Protein AF-A0A5A8D3E1-F1 (afdb_monomer_lite)

Structure (mmCIF, N/CA/C/O backbone):
data_AF-A0A5A8D3E1-F1
#
_entry.id   AF-A0A5A8D3E1-F1
#
loop_
_atom_site.group_PDB
_atom_site.id
_atom_site.type_symbol
_atom_site.label_atom_id
_atom_site.label_alt_id
_atom_site.label_comp_id
_atom_site.label_asym_id
_atom_site.label_entity_id
_atom_site.label_seq_id
_atom_site.pdbx_PDB_ins_code
_atom_site.Cartn_x
_atom_site.Cartn_y
_atom_site.Cartn_z
_atom_site.occupancy
_atom_site.B_iso_or_equiv
_atom_site.auth_seq_id
_atom_site.auth_comp_id
_atom_site.auth_asym_id
_atom_site.auth_atom_id
_atom_site.pdbx_PDB_model_num
ATOM 1 N N . MET A 1 1 ? -1.026 8.133 -38.669 1.00 34.09 1 MET A N 1
ATOM 2 C CA . MET A 1 1 ? -1.789 7.086 -37.952 1.00 34.09 1 MET A CA 1
ATOM 3 C C . MET A 1 1 ? -0.931 5.835 -37.778 1.00 34.09 1 MET A C 1
ATOM 5 O O . MET A 1 1 ? -0.990 4.951 -38.619 1.00 34.09 1 MET A O 1
ATOM 9 N N . ALA A 1 2 ? -0.118 5.754 -36.724 1.00 27.58 2 ALA A N 1
ATOM 10 C CA . ALA A 1 2 ? 0.645 4.539 -36.415 1.00 27.58 2 ALA A CA 1
ATOM 11 C C . ALA A 1 2 ? 1.009 4.503 -34.920 1.00 27.58 2 ALA A C 1
ATOM 13 O O . ALA A 1 2 ? 2.145 4.746 -34.541 1.00 27.58 2 ALA A O 1
ATOM 14 N N . ALA A 1 3 ? 0.016 4.252 -34.065 1.00 27.36 3 ALA A N 1
ATOM 15 C CA . ALA A 1 3 ? 0.209 3.978 -32.632 1.00 27.36 3 ALA A CA 1
ATOM 16 C C . ALA A 1 3 ? -0.496 2.675 -32.197 1.00 27.36 3 ALA A C 1
ATOM 18 O O . ALA A 1 3 ? -0.672 2.415 -31.013 1.00 27.36 3 ALA A O 1
ATOM 19 N N . ALA A 1 4 ? -0.925 1.850 -33.159 1.00 30.47 4 ALA A N 1
ATOM 20 C CA . ALA A 1 4 ? -1.826 0.722 -32.917 1.00 30.47 4 ALA A CA 1
ATOM 21 C C . ALA A 1 4 ? -1.142 -0.661 -32.916 1.00 30.47 4 ALA A C 1
ATOM 23 O O . ALA A 1 4 ? -1.837 -1.669 -32.880 1.00 30.47 4 ALA A O 1
ATOM 24 N N . ALA A 1 5 ? 0.194 -0.745 -32.936 1.00 28.59 5 ALA A N 1
ATOM 25 C CA . ALA A 1 5 ? 0.903 -2.019 -33.136 1.00 28.59 5 ALA A CA 1
ATOM 26 C C . ALA A 1 5 ? 1.909 -2.404 -32.027 1.00 28.59 5 ALA A C 1
ATOM 28 O O . ALA A 1 5 ? 2.827 -3.172 -32.287 1.00 28.59 5 ALA A O 1
ATOM 29 N N . LEU A 1 6 ? 1.752 -1.909 -30.789 1.00 30.31 6 LEU A N 1
ATOM 30 C CA . LEU A 1 6 ? 2.638 -2.270 -29.659 1.00 30.31 6 LEU A CA 1
ATOM 31 C C . LEU A 1 6 ? 2.038 -3.267 -28.650 1.00 30.31 6 LEU A C 1
ATOM 33 O O . LEU A 1 6 ? 2.698 -3.642 -27.680 1.00 30.31 6 LEU A O 1
ATOM 37 N N . PHE A 1 7 ? 0.813 -3.743 -28.874 1.00 36.16 7 PHE A N 1
ATOM 38 C CA . PHE A 1 7 ? 0.126 -4.648 -27.950 1.00 36.16 7 PHE A CA 1
ATOM 39 C C . PHE A 1 7 ? 0.127 -6.084 -28.484 1.00 36.16 7 PHE A C 1
ATOM 41 O O . PHE A 1 7 ? -0.878 -6.574 -28.992 1.00 36.16 7 PHE A O 1
ATOM 48 N N . GLY A 1 8 ? 1.270 -6.766 -28.361 1.00 29.44 8 GLY A N 1
ATOM 49 C CA . GLY A 1 8 ? 1.283 -8.234 -28.366 1.00 29.44 8 GLY A CA 1
ATOM 50 C C . GLY A 1 8 ? 0.459 -8.790 -27.189 1.00 29.44 8 GLY A C 1
ATOM 51 O O . GLY A 1 8 ? 0.154 -8.039 -26.256 1.00 29.44 8 GLY A O 1
ATOM 52 N N . PRO A 1 9 ? 0.082 -10.082 -27.196 1.00 31.78 9 PRO A N 1
ATOM 53 C CA . PRO A 1 9 ? -0.678 -10.673 -26.100 1.00 31.78 9 PRO A CA 1
ATOM 54 C C . PRO A 1 9 ? 0.211 -10.695 -24.848 1.00 31.78 9 PRO A C 1
ATOM 56 O O . PRO A 1 9 ? 1.149 -11.481 -24.748 1.00 31.78 9 PRO A O 1
ATOM 59 N N . ARG A 1 10 ? -0.026 -9.756 -23.926 1.00 48.88 10 ARG A N 1
ATOM 60 C CA . ARG A 1 10 ? 0.682 -9.637 -22.643 1.00 48.88 10 ARG A CA 1
ATOM 61 C C . ARG A 1 10 ? -0.101 -10.392 -21.564 1.00 48.88 10 ARG A C 1
ATOM 63 O O . ARG A 1 10 ? -1.325 -10.414 -21.630 1.00 48.88 10 ARG A O 1
ATOM 70 N N . ALA A 1 11 ? 0.635 -11.006 -20.633 1.00 53.25 11 ALA A N 1
ATOM 71 C CA . ALA A 1 11 ? 0.182 -11.882 -19.546 1.00 53.25 11 ALA A CA 1
ATOM 72 C C . ALA A 1 11 ? -1.160 -11.492 -18.894 1.00 53.25 11 ALA A C 1
ATOM 74 O O . ALA A 1 11 ? -1.468 -10.306 -18.788 1.00 53.25 11 ALA A O 1
ATOM 75 N N . ASP A 1 12 ? -1.903 -12.491 -18.402 1.00 70.19 12 ASP A N 1
ATOM 76 C CA . ASP A 1 12 ? -3.151 -12.318 -17.647 1.00 70.19 12 ASP A CA 1
ATOM 77 C C . ASP A 1 12 ? -2.916 -11.428 -16.413 1.00 70.19 12 ASP A C 1
ATOM 79 O O . ASP A 1 12 ? -2.459 -11.877 -15.357 1.00 70.19 12 ASP A O 1
ATOM 83 N N . LEU A 1 13 ? -3.173 -10.127 -16.565 1.00 81.38 13 LEU A N 1
ATOM 84 C CA . LEU A 1 13 ? -3.120 -9.167 -15.469 1.00 81.38 13 LEU A CA 1
ATOM 85 C C . LEU A 1 13 ? -4.234 -9.484 -14.461 1.00 81.38 13 LEU A C 1
ATOM 87 O O . LEU A 1 13 ? -5.334 -9.861 -14.869 1.00 81.38 13 LEU A O 1
ATOM 91 N N . PRO A 1 14 ? -3.988 -9.299 -13.153 1.00 88.25 14 PRO A N 1
ATOM 92 C CA . PRO A 1 14 ? -5.042 -9.406 -12.157 1.00 88.25 14 PRO A CA 1
ATOM 93 C C . PRO A 1 14 ? -6.072 -8.294 -12.379 1.00 88.25 14 PRO A C 1
ATOM 95 O O . PRO A 1 14 ? -5.745 -7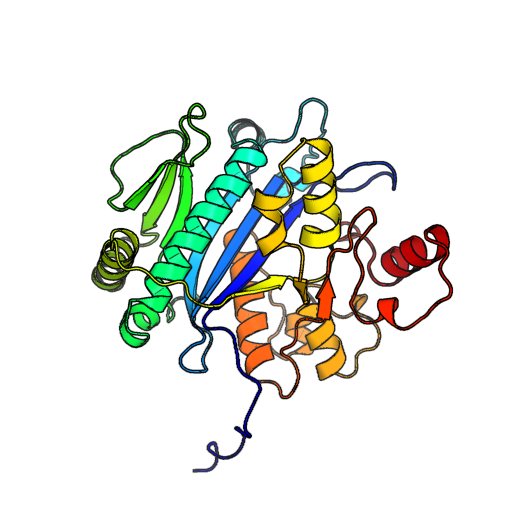.227 -12.898 1.00 88.25 14 PRO A O 1
ATOM 98 N N . ASP A 1 15 ? -7.304 -8.512 -11.922 1.00 89.88 15 ASP A N 1
ATOM 99 C CA . ASP A 1 15 ? -8.364 -7.499 -11.980 1.00 89.88 15 ASP A CA 1
ATOM 100 C C . ASP A 1 15 ? -7.955 -6.213 -11.246 1.00 89.88 15 ASP A C 1
ATOM 102 O O . ASP A 1 15 ? -8.308 -5.113 -11.674 1.00 89.88 15 ASP A O 1
ATOM 106 N N . CYS A 1 16 ? -7.200 -6.354 -10.150 1.00 91.38 16 CYS A N 1
ATOM 107 C CA . CYS A 1 16 ? -6.671 -5.248 -9.365 1.00 91.38 16 CYS A CA 1
ATOM 108 C C . CYS A 1 16 ? -5.165 -5.354 -9.095 1.00 91.38 16 CYS A C 1
ATOM 110 O O . CYS A 1 16 ? -4.620 -6.431 -8.855 1.00 91.38 16 CYS A O 1
ATOM 112 N N . ILE A 1 17 ? -4.510 -4.203 -8.949 1.00 93.19 17 ILE A N 1
ATOM 113 C CA . ILE A 1 17 ? -3.180 -4.104 -8.331 1.00 93.19 17 ILE A CA 1
ATOM 114 C C . ILE A 1 17 ? -3.270 -3.191 -7.114 1.00 93.19 17 ILE A C 1
ATOM 116 O O . ILE A 1 17 ? -3.823 -2.098 -7.187 1.00 93.19 17 ILE A O 1
ATOM 120 N N . VAL A 1 18 ? -2.735 -3.633 -5.978 1.00 93.81 18 VAL A N 1
ATOM 121 C CA . VAL A 1 18 ? -2.713 -2.852 -4.738 1.00 93.81 18 VAL A CA 1
ATOM 122 C C . VAL A 1 18 ? -1.288 -2.381 -4.480 1.00 93.81 18 VAL A C 1
ATOM 124 O O . VAL A 1 18 ? -0.433 -3.147 -4.043 1.00 93.81 18 VAL A O 1
ATOM 127 N N . CYS A 1 19 ? -1.022 -1.108 -4.742 1.00 93.56 19 CYS A N 1
ATOM 128 C CA . CYS A 1 19 ? 0.266 -0.483 -4.477 1.00 93.56 19 CYS A CA 1
ATOM 129 C C . CYS A 1 19 ? 0.390 -0.188 -2.983 1.00 93.56 19 CYS A C 1
ATOM 131 O O . CYS A 1 19 ? -0.301 0.705 -2.501 1.00 93.56 19 CYS A O 1
ATOM 133 N N . LEU A 1 20 ? 1.257 -0.893 -2.256 1.00 93.62 20 LEU A N 1
ATOM 134 C CA . LEU A 1 20 ? 1.488 -0.682 -0.829 1.00 93.62 20 LEU A CA 1
ATOM 135 C C . LEU A 1 20 ? 2.796 0.078 -0.593 1.00 93.62 20 LEU A C 1
ATOM 137 O O . LEU A 1 20 ? 3.859 -0.270 -1.104 1.00 93.62 20 LEU A O 1
ATOM 141 N N . HIS A 1 21 ? 2.722 1.100 0.250 1.00 91.06 21 HIS A N 1
ATOM 142 C CA . HIS A 1 21 ? 3.870 1.858 0.713 1.00 91.06 21 HIS A CA 1
ATOM 143 C C . HIS A 1 21 ? 3.792 2.055 2.228 1.00 91.06 21 HIS A C 1
ATOM 145 O O . HIS A 1 21 ? 2.716 2.252 2.785 1.00 91.06 21 HIS A O 1
ATOM 151 N N . GLY A 1 22 ? 4.939 2.085 2.902 1.00 89.50 22 GLY A N 1
ATOM 152 C CA . GLY A 1 22 ? 4.999 2.397 4.325 1.00 89.50 22 GLY A CA 1
ATOM 153 C C . GLY A 1 22 ? 6.239 3.177 4.719 1.00 89.50 22 GLY A C 1
ATOM 154 O O . GLY A 1 22 ? 7.170 3.357 3.925 1.00 89.50 22 GLY A O 1
ATOM 155 N N . MET A 1 23 ? 6.206 3.670 5.951 1.00 86.75 23 MET A N 1
ATOM 156 C CA . MET A 1 23 ? 7.346 4.277 6.623 1.00 86.75 23 MET A CA 1
ATOM 157 C C . MET A 1 23 ? 7.539 3.636 7.983 1.00 86.75 23 MET A C 1
ATOM 159 O O . MET A 1 23 ? 6.569 3.378 8.699 1.00 86.75 23 MET A O 1
ATOM 163 N N . SER A 1 24 ? 8.802 3.450 8.331 1.00 86.31 24 SER A N 1
ATOM 164 C CA . SER A 1 24 ? 9.222 2.830 9.576 1.00 86.31 24 SER A CA 1
ATOM 165 C C . SER A 1 24 ? 10.316 3.671 10.230 1.00 86.31 24 SER A C 1
ATOM 167 O O . SER A 1 24 ? 10.895 4.534 9.572 1.00 86.31 24 SER A O 1
ATOM 169 N N . THR A 1 25 ? 10.608 3.441 11.506 1.00 81.75 25 THR A N 1
ATOM 170 C CA . THR A 1 25 ? 11.817 3.981 12.144 1.00 81.75 25 THR A CA 1
ATOM 171 C C . THR A 1 25 ? 13.079 3.443 11.461 1.00 81.75 25 THR A C 1
ATOM 173 O O . THR A 1 25 ? 13.051 2.361 10.862 1.00 81.75 25 THR A O 1
ATOM 176 N N . SER A 1 26 ? 14.187 4.184 11.565 1.00 67.88 26 SER A N 1
ATOM 177 C CA . SER A 1 26 ? 15.503 3.678 11.170 1.00 67.88 26 SER A CA 1
ATOM 178 C C . SER A 1 26 ? 15.895 2.465 12.015 1.00 67.88 26 SER A C 1
ATOM 180 O O . SER A 1 26 ? 15.345 2.222 13.093 1.00 67.88 26 SER A O 1
ATOM 182 N N . ARG A 1 27 ? 16.826 1.674 11.479 1.00 61.31 27 ARG A N 1
ATOM 183 C CA . ARG A 1 27 ? 17.551 0.664 12.245 1.00 61.31 27 ARG A CA 1
ATOM 184 C C . ARG A 1 27 ? 18.886 1.280 12.613 1.00 61.31 27 ARG A C 1
ATOM 186 O O . ARG A 1 27 ? 19.682 1.528 11.710 1.00 61.31 27 ARG A O 1
ATOM 193 N N . ASP A 1 28 ? 19.113 1.503 13.896 1.00 49.34 28 ASP A N 1
ATOM 194 C CA . ASP A 1 28 ? 20.430 1.923 14.368 1.00 49.34 28 ASP A CA 1
ATOM 195 C C . ASP A 1 28 ? 21.327 0.679 14.562 1.00 49.34 28 ASP A C 1
ATOM 197 O O . ASP A 1 28 ? 22.540 0.750 14.381 1.00 49.34 28 ASP A O 1
ATOM 201 N N . SER A 1 29 ? 20.717 -0.497 14.792 1.00 43.62 29 SER A N 1
ATOM 202 C CA . SER A 1 29 ? 21.360 -1.819 14.805 1.00 43.62 29 SER A CA 1
ATOM 203 C C . SER A 1 29 ? 20.578 -2.876 13.991 1.00 43.62 29 SER A C 1
ATOM 205 O O . SER A 1 29 ? 19.346 -2.817 13.918 1.00 43.62 29 SER A O 1
ATOM 207 N N . PRO A 1 30 ? 21.235 -3.913 13.421 1.00 43.44 30 PRO A N 1
ATOM 208 C CA . PRO A 1 30 ? 20.567 -5.068 12.801 1.00 43.44 30 PRO A CA 1
ATOM 209 C C . PRO A 1 30 ? 19.583 -5.809 13.723 1.00 43.44 30 PRO A C 1
ATOM 211 O O . PRO A 1 30 ? 18.637 -6.435 13.231 1.00 43.44 30 PRO A O 1
ATOM 214 N N . SER A 1 31 ? 19.797 -5.731 15.044 1.00 49.72 31 SER A N 1
ATOM 215 C CA . SER A 1 31 ? 18.930 -6.316 16.077 1.00 49.72 31 SER A CA 1
ATOM 216 C C . SER A 1 31 ? 17.639 -5.530 16.307 1.00 49.72 31 SER A C 1
ATOM 218 O O . SER A 1 31 ? 16.673 -6.078 16.843 1.00 49.72 31 SER A O 1
ATOM 220 N N . ASP A 1 32 ? 17.596 -4.259 15.904 1.00 63.53 32 ASP A N 1
ATOM 221 C CA . ASP A 1 32 ? 16.441 -3.412 16.154 1.00 63.53 32 ASP A CA 1
ATOM 222 C C . ASP A 1 32 ? 15.321 -3.762 15.182 1.00 63.53 32 ASP A C 1
ATOM 224 O O . ASP A 1 32 ? 15.456 -3.723 13.955 1.00 63.53 32 ASP A O 1
ATOM 228 N N . THR A 1 33 ? 14.171 -4.122 15.749 1.00 68.56 33 THR A N 1
ATOM 229 C CA . THR A 1 33 ? 12.957 -4.292 14.957 1.00 68.56 33 THR A CA 1
ATOM 230 C C . THR A 1 33 ? 12.417 -2.903 14.632 1.00 68.56 33 THR A C 1
ATOM 232 O O . THR A 1 33 ? 11.964 -2.223 15.560 1.00 68.56 33 THR A O 1
ATOM 235 N N . PRO A 1 34 ? 12.425 -2.478 13.355 1.00 76.56 34 PRO A N 1
ATOM 236 C CA . PRO A 1 34 ? 11.882 -1.182 12.984 1.00 76.56 34 PRO A CA 1
ATOM 237 C C . PRO A 1 34 ? 10.395 -1.144 13.338 1.00 76.56 34 PRO A C 1
ATOM 239 O O . PRO A 1 34 ? 9.705 -2.160 13.237 1.00 76.56 34 PRO A O 1
ATOM 242 N N . ALA A 1 35 ? 9.908 0.018 13.762 1.00 85.94 35 ALA A N 1
ATOM 243 C CA . ALA A 1 35 ? 8.495 0.246 14.032 1.00 85.94 35 ALA A CA 1
ATOM 244 C C . ALA A 1 35 ? 7.853 0.908 12.815 1.00 85.94 35 ALA A C 1
ATOM 246 O O . ALA A 1 35 ? 8.346 1.931 12.356 1.00 85.94 35 ALA A O 1
ATOM 247 N N . VAL A 1 36 ? 6.760 0.352 12.293 1.00 89.75 36 VAL A N 1
ATOM 248 C CA . VAL A 1 36 ? 6.030 0.906 11.153 1.00 89.75 36 VAL A CA 1
ATOM 249 C C . VAL A 1 36 ? 5.169 2.002 11.742 1.00 89.75 36 VAL A C 1
ATOM 251 O O . VAL A 1 36 ? 4.351 1.752 12.622 1.00 89.75 36 VAL A O 1
ATOM 254 N N . LEU A 1 37 ? 5.381 3.216 11.260 1.00 91.56 37 LEU A N 1
ATOM 255 C CA . LEU A 1 37 ? 4.707 4.420 11.735 1.00 91.56 37 LEU A CA 1
ATOM 256 C C . LEU A 1 37 ? 3.605 4.864 10.774 1.00 91.56 37 LEU A C 1
ATOM 258 O O . LEU A 1 37 ? 2.767 5.690 11.124 1.00 91.56 37 LEU A O 1
ATOM 262 N N . GLN A 1 38 ? 3.610 4.332 9.551 1.00 92.06 38 GLN A N 1
ATOM 263 C CA . GLN A 1 38 ? 2.679 4.722 8.509 1.00 92.06 38 GLN A CA 1
ATOM 264 C C . GLN A 1 38 ? 2.504 3.614 7.481 1.00 92.06 38 GLN A C 1
ATOM 266 O O . GLN A 1 38 ? 3.490 3.035 7.016 1.00 92.06 38 GLN A O 1
ATOM 271 N N . LEU A 1 39 ? 1.267 3.417 7.033 1.00 92.25 39 LEU A N 1
ATOM 272 C CA . LEU A 1 39 ? 0.958 2.652 5.834 1.00 92.25 39 LEU A CA 1
ATOM 273 C C . LEU A 1 39 ? 0.028 3.443 4.916 1.00 92.25 39 LEU A C 1
ATOM 275 O O . LEU A 1 39 ? -0.832 4.203 5.362 1.00 92.25 39 LEU A O 1
ATOM 279 N N . SER A 1 40 ? 0.222 3.254 3.618 1.00 91.19 40 SER A N 1
ATOM 280 C CA . SER A 1 40 ? -0.609 3.827 2.570 1.00 91.19 40 SER A CA 1
ATOM 281 C C . SER A 1 40 ? -0.759 2.827 1.435 1.00 91.19 40 SER A C 1
ATOM 283 O O . SER A 1 40 ? 0.204 2.151 1.073 1.00 91.19 40 SER A O 1
ATOM 285 N N . ALA A 1 41 ? -1.943 2.764 0.840 1.00 92.25 41 ALA A N 1
ATOM 286 C CA . ALA A 1 41 ? -2.215 1.923 -0.309 1.00 92.25 41 ALA A CA 1
ATOM 287 C C . ALA A 1 41 ? -3.010 2.661 -1.386 1.00 92.25 41 ALA A C 1
ATOM 289 O O . ALA A 1 41 ? -3.839 3.513 -1.075 1.00 92.25 41 ALA A O 1
ATOM 290 N N . ALA A 1 42 ? -2.774 2.303 -2.644 1.00 90.62 42 ALA A N 1
ATOM 291 C CA . ALA A 1 42 ? -3.627 2.666 -3.769 1.00 90.62 42 ALA A CA 1
ATOM 292 C C . ALA A 1 42 ? -4.130 1.383 -4.430 1.00 90.62 42 ALA A C 1
ATOM 294 O O . ALA A 1 42 ? -3.341 0.478 -4.694 1.00 90.62 42 ALA A O 1
ATOM 295 N N . VAL A 1 43 ? -5.432 1.297 -4.683 1.00 90.62 43 VAL A N 1
ATOM 296 C CA . VAL A 1 43 ? -6.031 0.185 -5.426 1.00 90.62 43 VAL A CA 1
ATOM 297 C C . VAL A 1 43 ? -6.243 0.635 -6.860 1.00 90.62 43 VAL A C 1
ATOM 299 O O . VAL A 1 43 ? -6.897 1.649 -7.089 1.00 90.62 43 VAL A O 1
ATOM 302 N N . LEU A 1 44 ? -5.690 -0.113 -7.807 1.00 89.44 44 LEU A N 1
ATOM 303 C CA . LEU A 1 44 ? -5.813 0.119 -9.240 1.00 89.44 44 LEU A CA 1
ATOM 304 C C . LEU A 1 44 ? -6.764 -0.925 -9.834 1.00 89.44 44 LEU A C 1
ATOM 306 O O . LEU A 1 44 ? -6.568 -2.109 -9.576 1.00 89.44 44 LEU A O 1
ATOM 310 N N . ASP A 1 45 ? -7.758 -0.507 -10.617 1.00 88.25 45 ASP A N 1
ATOM 311 C CA . ASP A 1 45 ? -8.538 -1.384 -11.505 1.00 88.25 45 ASP A CA 1
ATOM 312 C C . ASP A 1 45 ? -7.752 -1.578 -12.806 1.00 88.25 45 ASP A C 1
ATOM 314 O O . ASP A 1 45 ? -7.329 -0.600 -13.424 1.00 88.25 45 ASP A O 1
ATOM 318 N N . CYS A 1 46 ? -7.523 -2.828 -13.198 1.00 88.06 46 CYS A N 1
ATOM 319 C CA . CYS A 1 46 ? -6.702 -3.204 -14.347 1.00 88.06 46 CYS A CA 1
ATOM 320 C C . CYS A 1 46 ? -7.493 -3.943 -15.442 1.00 88.06 46 CYS A C 1
ATOM 322 O O . CYS A 1 46 ? -6.910 -4.305 -16.466 1.00 88.06 46 CYS A O 1
ATOM 324 N N . ARG A 1 47 ? -8.810 -4.139 -15.274 1.00 86.19 47 ARG A N 1
ATOM 325 C CA . ARG A 1 47 ? -9.637 -4.996 -16.153 1.00 86.19 47 ARG A CA 1
ATOM 326 C C . ARG A 1 47 ? -9.695 -4.533 -17.605 1.00 86.19 47 ARG A C 1
ATOM 328 O O . ARG A 1 47 ? -9.762 -5.349 -18.518 1.00 86.19 47 ARG A O 1
ATOM 335 N N . ASP A 1 48 ? -9.590 -3.229 -17.828 1.00 78.50 48 ASP A N 1
ATOM 336 C CA . ASP A 1 48 ? -9.573 -2.649 -19.170 1.00 78.50 48 ASP A CA 1
ATOM 337 C C . ASP A 1 48 ? -8.146 -2.410 -19.702 1.00 78.50 48 ASP A C 1
ATOM 339 O O . ASP A 1 48 ? -7.930 -1.548 -20.556 1.00 78.50 48 ASP A O 1
ATOM 343 N N . ARG A 1 49 ? -7.145 -3.128 -19.173 1.00 73.25 49 ARG A N 1
ATOM 344 C CA . ARG A 1 49 ? -5.729 -3.057 -19.595 1.00 73.25 49 ARG A CA 1
ATOM 345 C C . ARG A 1 49 ? -5.057 -1.692 -19.396 1.00 73.25 49 ARG A C 1
ATOM 347 O O . ARG A 1 49 ? -3.929 -1.484 -19.833 1.00 73.25 49 ARG A O 1
ATOM 354 N N . VAL A 1 50 ? -5.732 -0.780 -18.705 1.00 76.19 50 VAL A N 1
ATOM 355 C CA . VAL A 1 50 ? -5.203 0.492 -18.212 1.00 76.19 50 VAL A CA 1
ATOM 356 C C . VAL A 1 50 ? -5.402 0.475 -16.707 1.00 76.19 50 VAL A C 1
ATOM 358 O O . VAL A 1 50 ? -6.534 0.334 -16.254 1.00 76.19 50 VAL A O 1
ATOM 361 N N . ALA A 1 51 ? -4.317 0.589 -15.943 1.00 84.12 51 ALA A N 1
ATOM 362 C CA . ALA A 1 51 ? -4.397 0.618 -14.489 1.00 84.12 51 ALA A CA 1
ATOM 363 C C . ALA A 1 51 ? -4.893 1.985 -14.002 1.00 84.12 51 ALA A C 1
ATOM 365 O O . ALA A 1 51 ? -4.261 3.011 -14.249 1.00 84.12 51 ALA A O 1
ATOM 366 N N . VAL A 1 52 ? -6.026 1.989 -13.311 1.00 82.94 52 VAL A N 1
ATOM 367 C CA . VAL A 1 52 ? -6.822 3.177 -12.970 1.00 82.94 52 VAL A CA 1
ATOM 368 C C . VAL A 1 52 ? -6.998 3.209 -11.446 1.00 82.94 52 VAL A C 1
ATOM 370 O O . VAL A 1 52 ? -7.637 2.306 -10.911 1.00 82.94 52 VAL A O 1
ATOM 373 N N . PRO A 1 53 ? -6.422 4.179 -10.706 1.00 82.81 53 PRO A N 1
ATOM 374 C CA . PRO A 1 53 ? -6.654 4.306 -9.265 1.00 82.81 53 PRO A CA 1
ATOM 375 C C . PRO A 1 53 ? -8.134 4.482 -8.889 1.00 82.81 53 PRO A C 1
ATOM 377 O O . PRO A 1 53 ? -8.754 5.479 -9.227 1.00 82.81 53 PRO A O 1
ATOM 380 N N . VAL A 1 54 ? -8.698 3.550 -8.124 1.00 81.12 54 VAL A N 1
ATOM 381 C CA . VAL A 1 54 ? -10.113 3.601 -7.702 1.00 81.12 54 VAL A CA 1
ATOM 382 C C . VAL A 1 54 ? -10.301 3.981 -6.237 1.00 81.12 54 VAL A C 1
ATOM 384 O O . VAL A 1 54 ? -11.374 4.424 -5.837 1.00 81.12 54 VAL A O 1
ATOM 387 N N . ALA A 1 55 ? -9.278 3.784 -5.408 1.00 83.56 55 ALA A N 1
ATOM 388 C CA . ALA A 1 55 ? -9.324 4.128 -3.995 1.00 83.56 55 ALA A CA 1
ATOM 389 C C . ALA A 1 55 ? -7.920 4.279 -3.421 1.00 83.56 55 ALA A C 1
ATOM 391 O O . ALA A 1 55 ? -7.005 3.532 -3.779 1.00 83.56 55 ALA A O 1
ATOM 392 N N . PHE A 1 56 ? -7.791 5.181 -2.454 1.00 86.19 56 PHE A N 1
ATOM 393 C CA . PHE A 1 56 ? -6.611 5.300 -1.613 1.00 86.19 56 PHE A CA 1
ATOM 394 C C . PHE A 1 56 ? -6.960 4.926 -0.180 1.00 86.19 56 PHE A C 1
ATOM 396 O O . PHE A 1 56 ? -8.078 5.132 0.281 1.00 86.19 56 PHE A O 1
ATOM 403 N N . TRP A 1 57 ? -6.000 4.369 0.537 1.00 89.12 57 TRP A N 1
ATOM 404 C CA . TRP A 1 57 ? -6.099 4.108 1.963 1.00 89.12 57 TRP A CA 1
ATOM 405 C C . TRP A 1 57 ? -4.846 4.629 2.635 1.00 89.12 57 TRP A C 1
ATOM 407 O O . TRP A 1 57 ? -3.743 4.463 2.112 1.00 89.12 57 TRP A O 1
ATOM 417 N N . HIS A 1 58 ? -5.008 5.258 3.788 1.00 88.06 58 HIS A N 1
ATOM 418 C CA . HIS A 1 58 ? -3.894 5.790 4.543 1.00 88.06 58 HIS A CA 1
ATOM 419 C C . HIS A 1 58 ? -4.154 5.684 6.042 1.00 88.06 58 HIS A C 1
ATOM 421 O O . HIS A 1 58 ? -5.263 5.914 6.526 1.00 88.06 58 HIS A O 1
ATOM 427 N N . THR A 1 59 ? -3.106 5.354 6.793 1.00 90.00 59 THR A N 1
ATOM 428 C CA . THR A 1 59 ? -3.137 5.457 8.244 1.00 90.00 59 THR A CA 1
ATOM 429 C C . THR A 1 59 ? -1.752 5.698 8.840 1.00 90.00 59 THR A C 1
ATOM 431 O O . THR A 1 59 ? -0.736 5.195 8.343 1.00 90.00 59 THR A O 1
ATOM 434 N N . LEU A 1 60 ? -1.725 6.455 9.936 1.00 91.62 60 LEU A N 1
ATOM 435 C CA . LEU A 1 60 ? -0.614 6.476 10.882 1.00 91.62 60 LEU A CA 1
ATOM 436 C C . LEU A 1 60 ? -0.727 5.282 11.825 1.00 91.62 60 LEU A C 1
ATOM 438 O O . LEU A 1 60 ? -1.815 4.762 12.068 1.00 91.62 60 LEU A O 1
ATOM 442 N N . ILE A 1 61 ? 0.398 4.867 12.388 1.00 92.62 61 ILE A N 1
ATOM 443 C CA . ILE A 1 61 ? 0.465 3.736 13.305 1.00 92.62 61 ILE A CA 1
ATOM 444 C C . ILE A 1 61 ? 1.199 4.174 14.556 1.00 92.62 61 ILE A C 1
ATOM 446 O O . ILE A 1 61 ? 2.331 4.655 14.505 1.00 92.62 61 ILE A O 1
ATOM 450 N N . ARG A 1 62 ? 0.539 3.993 15.697 1.00 92.00 62 ARG A N 1
ATOM 451 C CA . ARG A 1 62 ? 1.121 4.332 16.985 1.00 92.00 62 ARG A CA 1
ATOM 452 C C . ARG A 1 62 ? 2.285 3.387 17.285 1.00 92.00 62 ARG A C 1
ATOM 454 O O . ARG A 1 62 ? 2.066 2.171 17.319 1.00 92.00 62 ARG A O 1
ATOM 461 N N . PRO A 1 63 ? 3.488 3.919 17.564 1.00 88.94 63 PRO A N 1
ATOM 462 C CA . PRO A 1 63 ? 4.627 3.096 17.941 1.00 88.94 63 PRO A CA 1
ATOM 463 C C . PRO A 1 63 ? 4.353 2.347 19.253 1.00 88.94 63 PRO A C 1
ATOM 465 O O . PRO A 1 63 ? 3.611 2.812 20.123 1.00 88.94 63 PRO A O 1
ATOM 468 N N . ALA A 1 64 ? 4.956 1.168 19.407 1.00 84.38 64 ALA A N 1
ATOM 469 C CA . ALA A 1 64 ? 4.885 0.415 20.656 1.00 84.38 64 ALA A CA 1
ATOM 470 C C . ALA A 1 64 ? 5.556 1.187 21.810 1.00 84.38 64 ALA A C 1
ATOM 472 O O . ALA A 1 64 ? 6.400 2.057 21.588 1.00 84.38 64 ALA A O 1
ATOM 473 N N . ARG A 1 65 ? 5.209 0.855 23.062 1.00 80.75 65 ARG A N 1
ATOM 474 C CA . ARG A 1 65 ? 5.876 1.450 24.233 1.00 80.75 65 ARG A CA 1
ATOM 475 C C . ARG A 1 65 ? 7.390 1.218 24.151 1.00 80.75 65 ARG A C 1
ATOM 477 O O . ARG A 1 65 ? 7.820 0.112 23.839 1.00 80.75 65 ARG A O 1
ATOM 484 N N . GLY A 1 66 ? 8.168 2.258 24.449 1.00 78.44 66 GLY A N 1
ATOM 485 C CA . GLY A 1 66 ? 9.634 2.211 24.436 1.00 78.44 66 GLY A CA 1
ATOM 486 C C . GLY A 1 66 ? 10.282 2.376 23.058 1.00 78.44 66 GLY A C 1
ATOM 487 O O . GLY A 1 66 ? 11.501 2.375 22.978 1.00 78.44 66 GLY A O 1
ATOM 488 N N . VAL A 1 67 ? 9.505 2.536 21.981 1.00 83.62 67 VAL A N 1
ATOM 489 C CA . VAL A 1 67 ? 10.052 2.910 20.669 1.00 83.62 67 VAL A CA 1
ATOM 490 C C . VAL A 1 67 ? 10.275 4.418 20.634 1.00 83.62 67 VAL A C 1
ATOM 492 O O . VAL A 1 67 ? 9.329 5.196 20.787 1.00 83.62 67 VAL A O 1
ATOM 495 N N . GLU A 1 68 ? 11.518 4.830 20.400 1.00 83.25 68 GLU A N 1
ATOM 496 C CA . GLU A 1 68 ? 11.857 6.230 20.184 1.00 83.25 68 GLU A CA 1
ATOM 497 C C . GLU A 1 68 ? 11.602 6.633 18.725 1.00 83.25 68 GLU A C 1
ATOM 499 O O . GLU A 1 68 ? 11.962 5.926 17.785 1.00 83.25 68 GLU A O 1
ATOM 504 N N . VAL A 1 69 ? 10.948 7.780 18.532 1.00 86.69 69 VAL A N 1
ATOM 505 C CA . VAL A 1 69 ? 10.721 8.375 17.211 1.00 86.69 69 VAL A CA 1
ATOM 506 C C . VAL A 1 69 ? 11.441 9.713 17.170 1.00 86.69 69 VAL A C 1
ATOM 508 O O . VAL A 1 69 ? 11.114 10.624 17.939 1.00 86.69 69 VAL A O 1
ATOM 511 N N . THR A 1 70 ? 12.422 9.829 16.279 1.00 87.62 70 THR A N 1
ATOM 512 C CA . THR A 1 70 ? 13.255 11.029 16.155 1.00 87.62 70 THR A CA 1
ATOM 513 C C . THR A 1 70 ? 12.454 12.216 15.595 1.00 87.62 70 THR A C 1
ATOM 515 O O . THR A 1 70 ? 11.476 12.017 14.866 1.00 87.62 70 THR A O 1
ATOM 518 N N . PRO A 1 71 ? 12.848 13.472 15.889 1.00 87.12 71 PRO A N 1
ATOM 519 C CA . PRO A 1 71 ? 12.225 14.656 15.289 1.00 87.12 71 PRO A CA 1
ATOM 520 C C . PRO A 1 71 ? 12.248 14.633 13.757 1.00 87.12 71 PRO A C 1
ATOM 522 O O . PRO A 1 71 ? 11.249 14.960 13.123 1.00 87.12 71 PRO A O 1
ATOM 525 N N . HIS A 1 72 ? 13.348 14.156 13.170 1.00 84.06 72 HIS A N 1
ATOM 526 C CA . HIS A 1 72 ? 13.480 13.997 11.724 1.00 84.06 72 HIS A CA 1
ATOM 527 C C . HIS A 1 72 ? 12.437 13.024 11.147 1.00 84.06 72 HIS A C 1
ATOM 529 O O . HIS A 1 72 ? 11.822 13.299 10.120 1.00 84.06 72 HIS A O 1
ATOM 535 N N . MET A 1 73 ? 12.156 11.911 11.834 1.00 85.19 73 MET A N 1
ATOM 536 C CA . MET A 1 73 ? 11.113 10.978 11.400 1.00 85.19 73 MET A CA 1
ATOM 537 C C . MET A 1 73 ? 9.715 11.614 11.428 1.00 85.19 73 MET A C 1
ATOM 539 O O . MET A 1 73 ? 8.916 11.382 10.522 1.00 85.19 73 MET A O 1
ATOM 543 N N . LEU A 1 74 ? 9.420 12.440 12.437 1.00 86.38 74 LEU A N 1
ATOM 544 C CA . LEU A 1 74 ? 8.159 13.192 12.513 1.00 86.38 74 LEU A CA 1
ATOM 545 C C . LEU A 1 74 ? 8.032 14.204 11.367 1.00 86.38 74 LEU A C 1
ATOM 547 O O . LEU A 1 74 ? 6.965 14.314 10.764 1.00 86.38 74 LEU A O 1
ATOM 551 N N . GLU A 1 75 ? 9.127 14.881 11.015 1.00 84.62 75 GLU A N 1
ATOM 552 C CA . GLU A 1 75 ? 9.189 15.783 9.861 1.00 84.62 75 GLU A CA 1
ATOM 553 C C . GLU A 1 75 ? 8.942 15.034 8.542 1.00 84.62 75 GLU A C 1
ATOM 555 O O . GLU A 1 75 ? 8.126 15.463 7.725 1.00 84.62 75 GLU A O 1
ATOM 560 N N . LEU A 1 76 ? 9.575 13.870 8.351 1.00 81.06 76 LEU A N 1
ATOM 561 C CA . LEU A 1 76 ? 9.388 13.036 7.159 1.00 81.06 76 LEU A CA 1
ATOM 562 C C . LEU A 1 76 ? 7.952 12.516 7.007 1.00 81.06 76 LEU A C 1
ATOM 564 O O . LEU A 1 76 ? 7.476 12.357 5.873 1.00 81.06 76 LEU A O 1
ATOM 568 N N . LEU A 1 77 ? 7.301 12.203 8.131 1.00 81.56 77 LEU A N 1
ATOM 569 C CA . LEU A 1 77 ? 5.891 11.815 8.195 1.00 81.56 77 LEU A CA 1
ATOM 570 C C . LEU A 1 77 ? 4.964 13.015 7.960 1.00 81.56 77 LEU A C 1
ATOM 572 O O . LEU A 1 77 ? 3.869 12.836 7.429 1.00 81.56 77 LEU A O 1
ATOM 576 N N . GLY A 1 78 ? 5.407 14.223 8.317 1.00 84.31 78 GLY A N 1
ATOM 577 C CA . GLY A 1 78 ? 4.608 15.444 8.260 1.00 84.31 78 GLY A CA 1
ATOM 578 C C . GLY A 1 78 ? 3.548 15.511 9.359 1.00 84.31 78 GLY A C 1
ATOM 579 O O . GLY A 1 78 ? 2.457 16.012 9.107 1.00 84.31 78 GLY A O 1
ATOM 580 N N . VAL A 1 79 ? 3.838 14.970 10.548 1.00 86.94 79 VAL A N 1
ATOM 581 C CA . VAL A 1 79 ? 2.878 14.868 11.662 1.00 86.94 79 VAL A CA 1
ATOM 582 C C . VAL A 1 79 ? 3.510 15.283 12.982 1.00 86.94 79 VAL A C 1
ATOM 584 O O . VAL A 1 79 ? 4.712 15.120 13.200 1.00 86.94 79 VAL A O 1
ATOM 587 N N . SER A 1 80 ? 2.695 15.769 13.913 1.00 90.25 80 SER A N 1
ATOM 588 C CA . SER A 1 80 ? 3.139 15.997 15.284 1.00 90.25 80 SER A CA 1
ATOM 589 C C . SER A 1 80 ? 3.275 14.683 16.063 1.00 90.25 80 SER A C 1
ATOM 591 O O . SER A 1 80 ? 2.616 13.674 15.792 1.00 90.25 80 SER A O 1
ATOM 593 N N . ARG A 1 81 ? 4.086 14.707 17.129 1.00 90.38 81 ARG A N 1
ATOM 594 C CA . ARG A 1 81 ? 4.183 13.579 18.071 1.00 90.38 81 ARG A CA 1
ATOM 595 C C . ARG A 1 81 ? 2.825 13.236 18.691 1.00 90.38 81 ARG A C 1
ATOM 597 O O . ARG A 1 81 ? 2.536 12.064 18.908 1.00 90.38 81 ARG A O 1
ATOM 604 N N . ARG A 1 82 ? 1.990 14.244 18.966 1.00 91.19 82 ARG A N 1
ATOM 605 C CA . ARG A 1 82 ? 0.647 14.052 19.528 1.00 91.19 82 ARG A CA 1
ATOM 606 C C . ARG A 1 82 ? -0.246 13.267 18.568 1.00 91.19 82 ARG A C 1
ATOM 608 O O . ARG A 1 82 ? -0.888 12.317 19.005 1.00 91.19 82 ARG A O 1
ATOM 615 N N . GLU A 1 83 ? -0.248 13.628 17.286 1.00 88.94 83 GLU A N 1
ATOM 616 C CA . GLU A 1 83 ? -0.999 12.908 16.250 1.00 88.94 83 GLU A CA 1
ATOM 617 C C . GLU A 1 83 ? -0.540 11.449 16.150 1.00 88.94 83 GLU A C 1
ATOM 619 O O . GLU A 1 83 ? -1.364 10.539 16.251 1.00 88.94 83 GLU A O 1
ATOM 624 N N . LEU A 1 84 ? 0.774 11.206 16.082 1.00 90.31 84 LEU A N 1
ATOM 625 C CA . LEU A 1 84 ? 1.327 9.849 16.020 1.00 90.31 84 LEU A CA 1
ATOM 626 C C . LEU A 1 84 ? 0.981 9.004 17.261 1.00 90.31 84 LEU A C 1
ATOM 628 O O . LEU A 1 84 ? 0.700 7.814 17.146 1.00 90.31 84 LEU A O 1
ATOM 632 N N . LEU A 1 85 ? 0.966 9.598 18.457 1.00 90.00 85 LEU A N 1
ATOM 633 C CA . LEU A 1 85 ? 0.588 8.893 19.689 1.00 90.00 85 LEU A CA 1
ATOM 634 C C . LEU A 1 85 ? -0.923 8.640 19.810 1.00 90.00 85 LEU A C 1
ATOM 636 O O . LEU A 1 85 ? -1.326 7.729 20.537 1.00 90.00 85 LEU A O 1
ATOM 640 N N . SER A 1 86 ? -1.751 9.409 19.100 1.00 88.56 86 SER A N 1
ATOM 641 C CA . SER A 1 86 ? -3.202 9.194 19.007 1.00 88.56 86 SER A CA 1
ATOM 642 C C . SER A 1 86 ? -3.610 8.180 17.930 1.00 88.56 86 SER A C 1
ATOM 644 O O . SER A 1 86 ? -4.760 7.749 17.895 1.00 88.56 86 SER A O 1
ATOM 646 N N . ALA A 1 87 ? -2.667 7.775 17.076 1.00 90.81 87 ALA A N 1
ATOM 647 C CA . ALA A 1 87 ? -2.888 6.831 15.990 1.00 90.81 87 ALA A CA 1
ATOM 648 C C . ALA A 1 87 ? -3.316 5.425 16.485 1.00 90.81 87 ALA A C 1
ATOM 650 O O . ALA A 1 87 ? -3.083 5.049 17.644 1.00 90.81 87 ALA A O 1
ATOM 651 N N . PRO A 1 88 ? -3.929 4.605 15.614 1.00 89.88 88 PRO A N 1
ATOM 652 C CA . PRO A 1 88 ? -4.274 3.225 15.940 1.00 89.88 88 PRO A CA 1
ATOM 653 C C . PRO A 1 88 ? -3.023 2.348 16.131 1.00 89.88 88 PRO A C 1
ATOM 655 O O . PRO A 1 88 ? -1.968 2.615 15.553 1.00 89.88 88 PRO A O 1
ATOM 658 N N . PRO A 1 89 ? -3.114 1.253 16.909 1.00 89.81 89 PRO A N 1
ATOM 659 C CA . PRO A 1 89 ? -2.068 0.232 16.928 1.00 89.81 89 PRO A CA 1
ATOM 660 C C . PRO A 1 89 ? -2.009 -0.536 15.593 1.00 89.81 89 PRO A C 1
ATOM 662 O O . PRO A 1 89 ? -3.015 -0.655 14.890 1.00 89.81 89 PRO A O 1
ATOM 665 N N . LEU A 1 90 ? -0.856 -1.145 15.283 1.00 88.62 90 LEU A N 1
ATOM 666 C CA . LEU A 1 90 ? -0.614 -1.870 14.022 1.00 88.62 90 LEU A CA 1
ATOM 667 C C . LEU A 1 90 ? -1.698 -2.909 13.687 1.00 88.62 90 LEU A C 1
ATOM 669 O O . LEU A 1 90 ? -2.134 -2.995 12.544 1.00 88.62 90 LEU A O 1
ATOM 673 N N . ARG A 1 91 ? -2.178 -3.674 14.677 1.00 86.88 91 ARG A N 1
ATOM 674 C CA . ARG A 1 91 ? -3.241 -4.676 14.478 1.00 86.88 91 ARG A CA 1
ATOM 675 C C . ARG A 1 91 ? -4.523 -4.060 13.904 1.00 86.88 91 ARG A C 1
ATOM 677 O O . ARG A 1 91 ? -5.101 -4.616 12.974 1.00 86.88 91 ARG A O 1
ATOM 684 N N . VAL A 1 92 ? -4.929 -2.899 14.417 1.00 87.38 92 VAL A N 1
ATOM 685 C CA . VAL A 1 92 ? -6.116 -2.169 13.945 1.00 87.38 92 VAL A CA 1
ATOM 686 C C . VAL A 1 92 ? -5.873 -1.608 12.543 1.00 87.38 92 VAL A C 1
ATOM 688 O O . VAL A 1 92 ? -6.747 -1.714 11.682 1.00 87.38 92 VAL A O 1
ATOM 691 N N . ALA A 1 93 ? -4.674 -1.081 12.278 1.00 89.31 93 ALA A N 1
ATOM 692 C CA . ALA A 1 93 ? -4.282 -0.623 10.946 1.00 89.31 93 ALA A CA 1
ATOM 693 C C . ALA A 1 93 ? -4.357 -1.751 9.899 1.00 89.31 93 ALA A C 1
ATOM 695 O O . ALA A 1 93 ? -4.957 -1.566 8.841 1.00 89.31 93 ALA A O 1
ATOM 696 N N . LEU A 1 94 ? -3.834 -2.942 10.203 1.00 88.56 94 LEU A N 1
ATOM 697 C CA . LEU A 1 94 ? -3.889 -4.094 9.296 1.00 88.56 94 LEU A CA 1
ATOM 698 C C . LEU A 1 94 ? -5.312 -4.638 9.112 1.00 88.56 94 LEU A C 1
ATOM 700 O O . LEU A 1 94 ? -5.694 -4.982 7.995 1.00 88.56 94 LEU A O 1
ATOM 704 N N . ALA A 1 95 ? -6.126 -4.667 10.170 1.00 85.50 95 ALA A N 1
ATOM 705 C CA . ALA A 1 95 ? -7.532 -5.057 10.067 1.00 85.50 95 ALA A CA 1
ATOM 706 C C . ALA A 1 95 ? -8.346 -4.072 9.202 1.00 85.50 95 ALA A C 1
ATOM 708 O O . ALA A 1 95 ? -9.203 -4.485 8.414 1.00 85.50 95 ALA A O 1
ATOM 709 N N . SER A 1 96 ? -8.048 -2.773 9.302 1.00 87.62 96 SER A N 1
ATOM 710 C CA . SER A 1 96 ? -8.605 -1.730 8.432 1.00 87.62 96 SER A CA 1
ATOM 711 C C . SER A 1 96 ? -8.186 -1.929 6.982 1.00 87.62 96 SER A C 1
ATOM 713 O O . SER A 1 96 ? -9.046 -2.002 6.106 1.00 87.62 96 SER A O 1
ATOM 715 N N . PHE A 1 97 ? -6.887 -2.118 6.733 1.00 89.62 97 PHE A N 1
ATOM 716 C CA . PHE A 1 97 ? -6.360 -2.400 5.401 1.00 89.62 97 PHE A CA 1
ATOM 717 C C . PHE A 1 97 ? -7.040 -3.622 4.771 1.00 89.62 97 PHE A C 1
ATOM 719 O O . PHE A 1 97 ? -7.588 -3.527 3.674 1.00 89.62 97 PHE A O 1
ATOM 726 N N . HIS A 1 98 ? -7.107 -4.742 5.498 1.00 87.12 98 HIS A N 1
ATOM 727 C CA . HIS A 1 98 ? -7.800 -5.957 5.066 1.00 87.12 98 HIS A CA 1
ATOM 728 C C . HIS A 1 98 ? -9.262 -5.679 4.689 1.00 87.12 98 HIS A C 1
ATOM 730 O O . HIS A 1 98 ? -9.735 -6.093 3.627 1.00 87.12 98 HIS A O 1
ATOM 736 N N . THR A 1 99 ? -9.974 -4.938 5.543 1.00 84.94 99 THR A N 1
ATOM 737 C CA . THR A 1 99 ? -11.379 -4.571 5.326 1.00 84.94 99 THR A CA 1
ATOM 738 C C . THR A 1 99 ? -11.543 -3.726 4.066 1.00 84.94 99 THR A C 1
ATOM 740 O O . THR A 1 99 ? -12.385 -4.049 3.227 1.00 84.94 99 THR A O 1
ATOM 743 N N . VAL A 1 100 ? -10.719 -2.692 3.892 1.00 86.88 100 VAL A N 1
ATOM 744 C CA . VAL A 1 100 ? -10.768 -1.801 2.727 1.00 86.88 100 VAL A CA 1
ATOM 745 C C . VAL A 1 100 ? -10.460 -2.556 1.446 1.00 86.88 100 VAL A C 1
ATOM 747 O O . VAL A 1 100 ? -11.268 -2.513 0.523 1.00 86.88 100 VAL A O 1
ATOM 750 N N . ILE A 1 101 ? -9.357 -3.306 1.391 1.00 88.25 101 ILE A N 1
ATOM 751 C CA . ILE A 1 101 ? -8.988 -4.057 0.187 1.00 88.25 101 ILE A CA 1
ATOM 752 C C . ILE A 1 101 ? -10.082 -5.058 -0.181 1.00 88.25 101 ILE A C 1
ATOM 754 O O . ILE A 1 101 ? -10.479 -5.128 -1.343 1.00 88.25 101 ILE A O 1
ATOM 758 N N . ASN A 1 102 ? -10.646 -5.782 0.787 1.00 85.44 102 ASN A N 1
ATOM 759 C CA . ASN A 1 102 ? -11.752 -6.701 0.517 1.00 85.44 102 ASN A CA 1
ATOM 760 C C . ASN A 1 102 ? -13.000 -5.986 -0.011 1.00 85.44 102 ASN A C 1
ATOM 762 O O . ASN A 1 102 ? -13.677 -6.512 -0.890 1.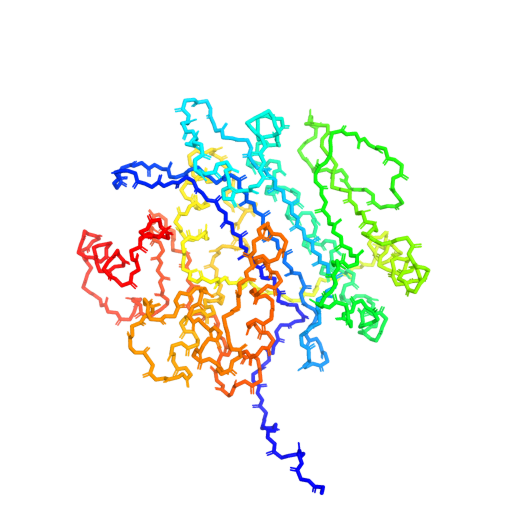00 85.44 102 ASN A O 1
ATOM 766 N N . ARG A 1 103 ? -13.336 -4.808 0.518 1.00 86.12 103 ARG A N 1
ATOM 767 C CA . ARG A 1 103 ? -14.510 -4.042 0.079 1.00 86.12 103 ARG A CA 1
ATOM 768 C C . ARG A 1 103 ? -14.305 -3.452 -1.313 1.00 86.12 103 ARG A C 1
ATOM 770 O O . ARG A 1 103 ? -15.172 -3.619 -2.165 1.00 86.12 103 ARG A O 1
ATOM 777 N N . VAL A 1 104 ? -13.155 -2.833 -1.560 1.00 87.19 104 VAL A N 1
ATOM 778 C CA . VAL A 1 104 ? -12.830 -2.208 -2.848 1.00 87.19 104 VAL A CA 1
ATOM 779 C C . VAL A 1 104 ? -12.693 -3.262 -3.945 1.00 87.19 104 VAL A C 1
ATOM 781 O O . VAL A 1 104 ? -13.287 -3.105 -5.002 1.00 87.19 104 VAL A O 1
ATOM 784 N N . THR A 1 105 ? -12.009 -4.385 -3.704 1.00 87.25 105 THR A N 1
ATOM 785 C CA . THR A 1 105 ? -11.898 -5.468 -4.709 1.00 87.25 105 THR A CA 1
ATOM 786 C C . THR A 1 105 ? -13.250 -6.111 -5.042 1.00 87.25 105 THR A C 1
ATOM 788 O O . THR A 1 105 ? -13.476 -6.528 -6.177 1.00 87.25 105 THR A O 1
ATOM 791 N N . ARG A 1 106 ? -14.196 -6.164 -4.094 1.00 86.56 106 ARG A N 1
ATOM 792 C CA . ARG A 1 106 ? -15.590 -6.558 -4.379 1.00 86.56 106 ARG A CA 1
ATOM 793 C C . ARG A 1 106 ? -16.324 -5.508 -5.211 1.00 86.56 106 ARG A C 1
ATOM 795 O O . ARG A 1 106 ? -17.041 -5.867 -6.144 1.00 86.56 106 ARG A O 1
ATOM 802 N N . ALA A 1 107 ? -16.146 -4.228 -4.886 1.00 85.31 107 ALA A N 1
ATOM 803 C CA . ALA A 1 107 ? -16.720 -3.127 -5.655 1.00 85.31 107 ALA A CA 1
ATOM 804 C C . ALA A 1 107 ? -16.214 -3.156 -7.105 1.00 85.31 107 ALA A C 1
ATOM 806 O O . ALA A 1 107 ? -17.026 -3.148 -8.023 1.00 85.31 107 ALA A O 1
ATOM 807 N N . VAL A 1 108 ? -14.904 -3.323 -7.318 1.00 85.62 108 VAL A N 1
ATOM 808 C CA . VAL A 1 108 ? -14.315 -3.498 -8.654 1.00 85.62 108 VAL A CA 1
ATOM 809 C C . VAL A 1 108 ? -14.971 -4.675 -9.375 1.00 85.62 108 VAL A C 1
ATOM 811 O O . VAL A 1 108 ? -15.566 -4.473 -10.425 1.00 85.62 108 VAL A O 1
ATOM 814 N N . ALA A 1 109 ? -14.993 -5.875 -8.788 1.00 85.38 109 ALA A N 1
ATOM 815 C CA . ALA A 1 109 ? -15.564 -7.064 -9.437 1.00 85.38 109 ALA A CA 1
ATOM 816 C C . ALA A 1 109 ? -17.043 -6.936 -9.847 1.00 85.38 109 ALA A C 1
ATOM 818 O O . ALA A 1 109 ? -17.500 -7.647 -10.738 1.00 85.38 109 ALA A O 1
ATOM 819 N N . THR A 1 110 ? -17.810 -6.067 -9.186 1.00 82.56 110 THR A N 1
ATOM 820 C CA . THR A 1 110 ? -19.271 -5.989 -9.348 1.00 82.56 110 THR A CA 1
ATOM 821 C C . THR A 1 110 ? -19.756 -4.725 -10.055 1.00 82.56 110 THR A C 1
ATOM 823 O O . THR A 1 110 ? -20.947 -4.637 -10.378 1.00 82.56 110 THR A O 1
ATOM 826 N N . THR A 1 111 ? -18.843 -3.796 -10.345 1.00 80.31 111 THR A N 1
ATOM 827 C CA . THR A 1 111 ? -19.104 -2.517 -11.012 1.00 80.31 111 THR A CA 1
ATOM 828 C C . THR A 1 111 ? -18.431 -2.482 -12.383 1.00 80.31 111 THR A C 1
ATOM 830 O O . THR A 1 111 ? -17.349 -3.043 -12.583 1.00 80.31 111 THR A O 1
ATOM 833 N N . ARG A 1 112 ? -19.076 -1.821 -13.354 1.00 78.62 112 ARG A N 1
ATOM 834 C CA . ARG A 1 112 ? -18.514 -1.633 -14.699 1.00 78.62 112 ARG A CA 1
ATOM 835 C C . ARG A 1 112 ? -17.253 -0.752 -14.623 1.00 78.62 112 ARG A C 1
ATOM 837 O O . ARG A 1 112 ? -17.317 0.287 -13.970 1.00 78.62 112 ARG A O 1
ATOM 844 N N . PRO A 1 113 ? -16.152 -1.102 -15.312 1.00 71.44 113 PRO A N 1
ATOM 845 C CA . PRO A 1 113 ? -14.909 -0.321 -15.292 1.00 71.44 113 PRO A CA 1
ATOM 846 C C . PRO A 1 113 ? -15.083 1.174 -15.611 1.00 71.44 113 PRO A C 1
ATOM 848 O O . PRO A 1 113 ? -14.556 2.026 -14.901 1.00 71.44 113 PRO A O 1
ATOM 851 N N . ALA A 1 114 ? -15.896 1.511 -16.621 1.00 65.62 114 ALA A N 1
ATOM 852 C CA . ALA A 1 114 ? -16.169 2.898 -17.014 1.00 65.62 114 ALA A CA 1
ATOM 853 C C . ALA A 1 114 ? -16.737 3.765 -15.873 1.00 65.62 114 ALA A C 1
ATOM 855 O O . ALA A 1 114 ? -16.438 4.951 -15.808 1.00 65.62 114 ALA A O 1
ATOM 856 N N . SER A 1 115 ? -17.491 3.172 -14.941 1.00 63.09 115 SER A N 1
ATOM 857 C CA . SER A 1 115 ? -18.049 3.875 -13.779 1.00 63.09 115 SER A CA 1
ATOM 858 C C . SER A 1 115 ? -17.001 4.204 -12.710 1.00 63.09 115 SER A C 1
ATOM 860 O O . SER A 1 115 ? -17.236 5.077 -11.888 1.00 63.09 115 SER A O 1
ATOM 862 N N . LEU A 1 116 ? -15.856 3.513 -12.707 1.00 59.62 116 LEU A N 1
ATOM 863 C CA . LEU A 1 116 ? -14.746 3.763 -11.781 1.00 59.62 116 LEU A CA 1
ATOM 864 C C . LEU A 1 116 ? -13.640 4.622 -12.414 1.00 59.62 116 LEU A C 1
ATOM 866 O O . LEU A 1 116 ? -12.866 5.240 -11.698 1.00 59.62 116 LEU A O 1
ATOM 870 N N . ARG A 1 117 ? -13.571 4.702 -13.749 1.00 58.28 117 ARG A N 1
ATOM 871 C CA . ARG A 1 117 ? -12.591 5.528 -14.482 1.00 58.28 117 ARG A CA 1
ATOM 872 C C . ARG A 1 117 ? -12.797 7.033 -14.328 1.00 58.28 117 ARG A C 1
ATOM 874 O O . ARG A 1 117 ? -11.822 7.770 -14.356 1.00 58.28 117 ARG A O 1
ATOM 881 N N . ALA A 1 118 ? -14.023 7.487 -14.078 1.00 48.88 118 ALA A N 1
ATOM 882 C CA . ALA A 1 118 ? -14.283 8.890 -13.743 1.00 48.88 118 ALA A CA 1
ATOM 883 C C . ALA A 1 118 ? -13.557 9.352 -12.451 1.00 48.88 118 ALA A C 1
ATOM 885 O O . ALA A 1 118 ? -13.539 10.536 -12.140 1.00 48.88 118 ALA A O 1
ATOM 886 N N . LEU A 1 119 ? -12.925 8.435 -11.701 1.00 49.59 119 LEU A N 1
ATOM 887 C CA . LEU A 1 119 ? -12.127 8.717 -10.503 1.00 49.59 119 LEU A CA 1
ATOM 888 C C . LEU A 1 119 ? -10.685 9.165 -10.787 1.00 49.59 119 LEU A C 1
ATOM 890 O O . LEU A 1 119 ? -10.014 9.624 -9.867 1.00 49.59 119 LEU A O 1
ATOM 894 N N . THR A 1 120 ? -10.155 8.977 -12.000 1.00 48.81 120 THR A N 1
ATOM 895 C CA . THR A 1 120 ? -8.689 8.944 -12.198 1.00 48.81 120 THR A CA 1
ATOM 896 C C . THR A 1 120 ? -8.039 10.107 -12.904 1.00 48.81 120 THR A C 1
ATOM 898 O O . THR A 1 120 ? -6.812 10.215 -12.832 1.00 48.81 120 THR A O 1
ATOM 901 N N . ASP A 1 121 ? -8.806 10.991 -13.532 1.00 48.88 121 ASP A N 1
ATOM 902 C CA . ASP A 1 121 ? -8.225 12.110 -14.285 1.00 48.88 121 ASP A CA 1
ATOM 903 C C . ASP A 1 121 ? -7.520 13.133 -13.359 1.00 48.88 121 ASP A C 1
ATOM 905 O O . ASP A 1 121 ? -6.756 13.980 -13.811 1.00 48.88 121 ASP A O 1
ATOM 909 N N . ALA A 1 122 ? -7.670 12.978 -12.037 1.00 43.03 122 ALA A N 1
ATOM 910 C CA . ALA A 1 122 ? -7.168 13.859 -10.986 1.00 43.03 122 ALA A CA 1
ATOM 911 C C . ALA A 1 122 ? -5.814 13.461 -10.356 1.00 43.03 122 ALA A C 1
ATOM 913 O O . ALA A 1 122 ? -5.532 13.866 -9.228 1.00 43.03 122 ALA A O 1
ATOM 914 N N . LEU A 1 123 ? -4.952 12.667 -11.007 1.00 49.31 123 LEU A N 1
ATOM 915 C CA . LEU A 1 123 ? -3.649 12.305 -10.407 1.00 49.31 123 LEU A CA 1
ATOM 916 C C . LEU A 1 123 ? -2.693 13.500 -10.198 1.00 49.31 123 LEU A C 1
ATOM 918 O O . LEU A 1 123 ? -1.735 13.371 -9.435 1.00 49.31 123 LEU A O 1
ATOM 922 N N . GLU A 1 124 ? -2.967 14.655 -10.812 1.00 48.38 124 GLU A N 1
ATOM 923 C CA . GLU A 1 124 ? -2.259 15.918 -10.539 1.00 48.38 124 GLU A CA 1
ATOM 924 C C . GLU A 1 124 ? -2.865 16.715 -9.357 1.00 48.38 124 GLU A C 1
ATOM 926 O O . GLU A 1 124 ? -2.233 17.645 -8.854 1.00 48.38 124 GLU A O 1
ATOM 931 N N . GLY A 1 125 ? -4.048 16.321 -8.859 1.00 50.94 125 GLY A N 1
ATOM 932 C CA . GLY A 1 125 ? -4.786 16.949 -7.755 1.00 50.94 125 GLY A CA 1
ATOM 933 C C . GLY A 1 125 ? -4.871 16.108 -6.469 1.00 50.94 125 GLY A C 1
ATOM 934 O O . GLY A 1 125 ? -4.190 15.092 -6.294 1.00 50.94 125 GLY A O 1
ATOM 935 N N . ALA A 1 126 ? -5.706 16.546 -5.517 1.00 52.56 126 ALA A N 1
ATOM 936 C CA . ALA A 1 126 ? -6.026 15.743 -4.334 1.00 52.56 126 ALA A CA 1
ATOM 937 C C . ALA A 1 126 ? -6.749 14.453 -4.778 1.00 52.56 126 ALA A C 1
ATOM 939 O O . ALA A 1 126 ? -7.667 14.536 -5.593 1.00 52.56 126 ALA A O 1
ATOM 940 N N . PRO A 1 127 ? -6.359 13.262 -4.280 1.00 60.38 127 PRO A N 1
ATOM 941 C CA . PRO A 1 127 ? -7.001 12.020 -4.697 1.00 60.38 127 PRO A CA 1
ATOM 942 C C . PRO A 1 127 ? -8.478 12.081 -4.332 1.00 60.38 127 PRO A C 1
ATOM 944 O O . PRO A 1 127 ? -8.766 12.446 -3.206 1.00 60.38 127 PRO A O 1
ATOM 947 N N . PRO A 1 128 ? -9.424 11.708 -5.198 1.00 56.59 128 PRO A N 1
ATOM 948 C CA . PRO A 1 128 ? -10.832 12.000 -4.933 1.00 56.59 128 PRO A CA 1
ATOM 949 C C . PRO A 1 128 ? -11.377 11.257 -3.706 1.00 56.59 128 PRO A C 1
ATOM 951 O O . PRO A 1 128 ? -12.240 11.781 -2.995 1.00 56.59 128 PRO A O 1
ATOM 954 N N . HIS A 1 129 ? -10.865 10.051 -3.417 1.00 71.94 129 HIS A N 1
ATOM 955 C CA . HIS A 1 129 ? -11.382 9.170 -2.365 1.00 71.94 129 HIS A CA 1
ATOM 956 C C . HIS A 1 129 ? -10.266 8.535 -1.543 1.00 71.94 129 HIS A C 1
ATOM 958 O O . HIS A 1 129 ? -9.484 7.726 -2.053 1.00 71.94 129 HIS A O 1
ATOM 964 N N . THR A 1 130 ? -10.238 8.857 -0.250 1.00 77.94 130 THR A N 1
ATOM 965 C CA . THR A 1 130 ? -9.289 8.262 0.693 1.00 77.94 130 THR A CA 1
ATOM 966 C C . THR A 1 130 ? -10.021 7.653 1.876 1.00 77.94 130 THR A C 1
ATOM 968 O O . THR A 1 130 ? -10.907 8.263 2.471 1.00 77.94 130 THR A O 1
ATOM 971 N N . PHE A 1 131 ? -9.644 6.422 2.198 1.00 83.81 131 PHE A N 1
ATOM 972 C CA . PHE A 1 131 ? -10.024 5.737 3.416 1.00 83.81 131 PHE A CA 1
ATOM 973 C C . PHE A 1 131 ? -9.051 6.082 4.538 1.00 83.81 131 PHE A C 1
ATOM 975 O O . PHE A 1 131 ? -7.851 5.825 4.417 1.00 83.81 131 PHE A O 1
ATOM 982 N N . GLU A 1 132 ? -9.586 6.580 5.645 1.00 83.44 132 GLU A N 1
ATOM 983 C CA . GLU A 1 132 ? -8.834 6.940 6.845 1.00 83.44 132 GLU A CA 1
ATOM 984 C C . GLU A 1 132 ? -9.369 6.181 8.060 1.00 83.44 132 GLU A C 1
ATOM 986 O O . GLU A 1 132 ? -10.500 5.693 8.063 1.00 83.44 132 GLU A O 1
ATOM 991 N N . LEU A 1 133 ? -8.550 6.050 9.102 1.00 82.88 133 LEU A N 1
ATOM 992 C CA . LEU A 1 133 ? -8.978 5.469 10.371 1.00 82.88 133 LEU A CA 1
ATOM 993 C C . LEU A 1 133 ? -9.394 6.559 11.353 1.00 82.88 133 LEU A C 1
ATOM 995 O O . LEU A 1 133 ? -8.615 7.459 11.646 1.00 82.88 133 LEU A O 1
ATOM 999 N N . SER A 1 134 ? -10.597 6.428 11.908 1.00 76.19 134 SER A N 1
ATOM 1000 C CA . SER A 1 134 ? -11.167 7.361 12.880 1.00 76.19 134 SER A CA 1
ATOM 1001 C C . SER A 1 134 ? -11.761 6.615 14.074 1.00 76.19 134 SER A C 1
ATOM 1003 O O . SER A 1 134 ? -12.366 5.558 13.907 1.00 76.19 134 SER A O 1
ATOM 1005 N N . GLN A 1 135 ? -11.620 7.175 15.278 1.00 74.31 135 GLN A N 1
ATOM 1006 C CA . GLN A 1 135 ? -12.357 6.725 16.472 1.00 74.31 135 GLN A CA 1
ATOM 1007 C C . GLN A 1 135 ? -13.752 7.352 16.574 1.00 74.31 135 GLN A C 1
ATOM 1009 O O . GLN A 1 135 ? -14.583 6.917 17.365 1.00 74.31 135 GLN A O 1
ATOM 1014 N N . SER A 1 136 ? -14.013 8.395 15.787 1.00 65.56 136 SER A N 1
ATOM 1015 C CA . SER A 1 136 ? -15.336 8.989 15.682 1.00 65.56 136 SER A CA 1
ATOM 1016 C C . SER A 1 136 ? -16.102 8.291 14.568 1.00 65.56 136 SER A C 1
ATOM 1018 O O . SER A 1 136 ? -15.685 8.318 13.408 1.00 65.56 136 SER A O 1
ATOM 1020 N N . ALA A 1 137 ? -17.253 7.714 14.909 1.00 54.84 137 ALA A N 1
ATOM 1021 C CA . ALA A 1 137 ? -18.194 7.133 13.953 1.00 54.84 137 ALA A CA 1
ATOM 1022 C C . ALA A 1 137 ? -18.902 8.189 13.072 1.00 54.84 137 ALA A C 1
ATOM 1024 O O . ALA A 1 137 ? -19.857 7.849 12.374 1.00 54.84 137 ALA A O 1
ATOM 1025 N N . ALA A 1 138 ? -18.493 9.465 13.134 1.00 51.19 138 ALA A N 1
ATOM 1026 C CA . ALA A 1 138 ? -19.218 10.594 12.560 1.00 51.19 138 ALA A CA 1
ATOM 1027 C C . ALA A 1 138 ? -19.500 10.435 11.052 1.00 51.19 138 ALA A C 1
ATOM 1029 O O . ALA A 1 138 ? -18.620 10.581 10.208 1.00 51.19 138 ALA A O 1
ATOM 1030 N N . SER A 1 139 ? -20.768 10.106 10.778 1.00 43.88 139 SER A N 1
ATOM 1031 C CA . SER A 1 139 ? -21.677 10.551 9.705 1.00 43.88 139 SER A CA 1
ATOM 1032 C C . SER A 1 139 ? -21.218 10.631 8.241 1.00 43.88 139 SER A C 1
ATOM 1034 O O . SER A 1 139 ? -21.995 11.098 7.410 1.00 43.88 139 SER A O 1
ATOM 1036 N N . ALA A 1 140 ? -20.041 10.145 7.855 1.00 48.47 140 ALA A N 1
ATOM 1037 C CA . ALA A 1 140 ? -19.711 10.004 6.438 1.00 48.47 140 ALA A CA 1
ATOM 1038 C C . ALA A 1 140 ? -20.454 8.792 5.847 1.00 48.47 140 ALA A C 1
ATOM 1040 O O . ALA A 1 140 ? -20.420 7.695 6.406 1.00 48.47 140 ALA A O 1
ATOM 1041 N N . GLY A 1 141 ? -21.114 8.971 4.697 1.00 52.53 141 GLY A N 1
ATOM 1042 C CA . GLY A 1 141 ? -21.992 7.983 4.049 1.00 52.53 141 GLY A CA 1
ATOM 1043 C C . GLY A 1 141 ? -21.379 6.604 3.736 1.00 52.53 141 GLY A C 1
ATOM 1044 O O . GLY A 1 141 ? -22.106 5.697 3.328 1.00 52.53 141 GLY A O 1
ATOM 1045 N N . ALA A 1 142 ? -20.084 6.383 3.961 1.00 59.56 142 ALA A N 1
ATOM 1046 C CA . ALA A 1 142 ? -19.466 5.063 3.934 1.00 59.56 142 ALA A CA 1
ATOM 1047 C C . ALA A 1 142 ? -18.389 4.943 5.021 1.00 59.56 142 ALA A C 1
ATOM 1049 O O . ALA A 1 142 ? -17.219 5.254 4.801 1.00 59.56 142 ALA A O 1
ATOM 1050 N N . SER A 1 143 ? -18.794 4.455 6.192 1.00 65.75 143 SER A N 1
ATOM 1051 C CA . SER A 1 143 ? -17.887 3.992 7.238 1.00 65.75 143 SER A CA 1
ATOM 1052 C C . SER A 1 143 ? -18.027 2.480 7.431 1.00 65.75 143 SER A C 1
ATOM 1054 O O . SER A 1 143 ? -19.118 1.909 7.340 1.00 65.75 143 SER A O 1
ATOM 1056 N N . PHE A 1 144 ? -16.906 1.808 7.676 1.00 71.12 144 PHE A N 1
ATOM 1057 C CA . PHE A 1 144 ? -16.850 0.379 7.960 1.00 71.12 144 PHE A CA 1
ATOM 1058 C C . PHE A 1 144 ? -16.254 0.179 9.343 1.00 71.12 144 PHE A C 1
ATOM 1060 O O . PHE A 1 144 ? -15.177 0.690 9.644 1.00 71.12 144 PHE A O 1
ATOM 1067 N N . HIS A 1 145 ? -16.951 -0.575 10.187 1.00 70.69 145 HIS A N 1
ATOM 1068 C CA . HIS A 1 145 ? -16.396 -0.985 11.469 1.00 70.69 145 HIS A CA 1
ATOM 1069 C C . HIS A 1 145 ? -15.187 -1.901 11.229 1.00 70.69 145 HIS A C 1
ATOM 1071 O O . HIS A 1 145 ? -15.281 -2.861 10.457 1.00 70.69 145 HIS A O 1
ATOM 1077 N N . VAL A 1 146 ? -14.062 -1.623 11.890 1.00 68.94 146 VAL A N 1
ATOM 1078 C CA . VAL A 1 146 ? -12.893 -2.509 11.856 1.00 68.94 146 VAL A CA 1
ATOM 1079 C C . VAL A 1 146 ? -13.203 -3.726 12.724 1.00 68.94 146 VAL A C 1
ATOM 1081 O O . VAL A 1 146 ? -13.580 -3.573 13.878 1.00 68.94 146 VAL A O 1
ATOM 1084 N N . ALA A 1 147 ? -13.083 -4.943 12.191 1.00 57.41 147 ALA A N 1
ATOM 1085 C CA . ALA A 1 147 ? -13.571 -6.173 12.837 1.00 57.41 147 ALA A CA 1
ATOM 1086 C C . ALA A 1 147 ? -12.939 -6.521 14.209 1.00 57.41 147 ALA A C 1
ATOM 1088 O O . ALA A 1 147 ? -13.366 -7.486 14.837 1.00 57.41 147 ALA A O 1
ATOM 1089 N N . ASP A 1 148 ? -11.967 -5.745 14.697 1.00 58.16 148 ASP A N 1
ATOM 1090 C CA . ASP A 1 148 ? -11.432 -5.868 16.056 1.00 58.16 148 ASP A CA 1
ATOM 1091 C C . ASP A 1 148 ? -12.415 -5.216 17.055 1.00 58.16 148 ASP A C 1
ATOM 1093 O O . ASP A 1 148 ? -12.375 -4.009 17.333 1.00 58.16 148 ASP A O 1
ATOM 1097 N N . SER A 1 149 ? -13.372 -6.034 17.506 1.00 42.72 149 SER A N 1
ATOM 1098 C CA . SER A 1 149 ? -14.698 -5.715 18.068 1.00 42.72 149 SER A CA 1
ATOM 1099 C C . SER A 1 149 ? -14.741 -4.994 19.426 1.00 42.72 149 SER A C 1
ATOM 1101 O O . SER A 1 149 ? -15.782 -4.982 20.075 1.00 42.72 149 SER A O 1
ATOM 1103 N N . GLY A 1 150 ? -13.647 -4.367 19.862 1.00 55.25 150 GLY A N 1
ATOM 1104 C CA . GLY A 1 150 ? -13.602 -3.542 21.080 1.00 55.25 150 GLY A CA 1
ATOM 1105 C C . GLY A 1 150 ? -12.828 -2.231 20.934 1.00 55.25 150 GLY A C 1
ATOM 1106 O O . GLY A 1 150 ? -12.686 -1.488 21.898 1.00 55.25 150 GLY A O 1
ATOM 1107 N N . SER A 1 151 ? -12.291 -1.944 19.746 1.00 62.66 151 SER A N 1
ATOM 1108 C CA . SER A 1 151 ? -11.311 -0.869 19.565 1.00 62.66 151 SER A CA 1
ATOM 1109 C C . SER A 1 151 ? -11.926 0.510 19.268 1.00 62.66 151 SER A C 1
ATOM 1111 O O . SER A 1 151 ? -11.235 1.520 19.398 1.00 62.66 151 SER A O 1
ATOM 1113 N N . GLY A 1 152 ? -13.208 0.557 18.880 1.00 73.38 152 GLY A N 1
ATOM 1114 C CA . GLY A 1 152 ? -13.925 1.792 18.529 1.00 73.38 152 GLY A CA 1
ATOM 1115 C C . GLY A 1 152 ? -13.463 2.449 17.223 1.00 73.38 152 GLY A C 1
ATOM 1116 O O . GLY A 1 152 ? -13.825 3.590 16.958 1.00 73.38 152 GLY A O 1
ATOM 1117 N N . TRP A 1 153 ? -12.643 1.764 16.415 1.00 80.81 153 TRP A N 1
ATOM 1118 C CA . TRP A 1 153 ? -12.115 2.308 15.165 1.00 80.81 153 TRP A CA 1
ATOM 1119 C C . TRP A 1 153 ? -13.004 1.989 13.962 1.00 80.81 153 TRP A C 1
ATOM 1121 O O . TRP A 1 153 ? -13.464 0.863 13.757 1.00 80.81 153 TRP A O 1
ATOM 1131 N N . HIS A 1 154 ? -13.152 2.992 13.108 1.00 80.94 154 HIS A N 1
ATOM 1132 C CA . HIS A 1 154 ? -13.882 2.937 11.855 1.00 80.94 154 HIS A CA 1
ATOM 1133 C C . HIS A 1 154 ? -12.951 3.308 10.707 1.00 80.94 154 HIS A C 1
ATOM 1135 O O . HIS A 1 154 ? -12.201 4.281 10.793 1.00 80.94 154 HIS A O 1
ATOM 1141 N N . THR A 1 155 ? -13.028 2.557 9.612 1.00 83.00 155 THR A N 1
ATOM 1142 C CA . THR A 1 155 ? -12.498 3.016 8.333 1.00 83.00 155 THR A CA 1
ATOM 1143 C C . THR A 1 155 ? -13.533 3.929 7.694 1.00 83.00 155 THR A C 1
ATOM 1145 O O . THR A 1 155 ? -14.640 3.484 7.389 1.00 83.00 155 THR A O 1
ATOM 1148 N N . VAL A 1 156 ? -13.188 5.192 7.495 1.00 78.25 156 VAL A N 1
ATOM 1149 C CA . VAL A 1 156 ? -14.075 6.227 6.969 1.00 78.25 156 VAL A CA 1
ATOM 1150 C C . VAL A 1 156 ? -13.627 6.595 5.565 1.00 78.25 156 VAL A C 1
ATOM 1152 O O . VAL A 1 156 ? -12.454 6.884 5.350 1.00 78.25 156 VAL A O 1
ATOM 1155 N N . LEU A 1 157 ? -14.551 6.553 4.607 1.00 78.00 157 LEU A N 1
ATOM 1156 C CA . LEU A 1 157 ? -14.319 7.065 3.262 1.00 78.00 157 LEU A CA 1
ATOM 1157 C C . LEU A 1 157 ? -14.594 8.571 3.233 1.00 78.00 157 LEU A C 1
ATOM 1159 O O . LEU A 1 157 ? -15.746 8.990 3.372 1.00 78.00 157 LEU A O 1
ATOM 1163 N N . SER A 1 158 ? -13.550 9.360 3.009 1.00 69.81 158 SER A N 1
ATOM 1164 C CA . SER A 1 158 ? -13.638 10.815 2.898 1.00 69.81 158 SER A CA 1
ATOM 1165 C C . SER A 1 158 ? -13.674 11.244 1.424 1.00 69.81 158 SER A C 1
ATOM 1167 O O . SER A 1 158 ? -12.797 10.823 0.657 1.00 69.81 158 SER A O 1
ATOM 1169 N N . PRO A 1 159 ? -14.649 12.078 1.003 1.00 62.12 159 PRO A N 1
ATOM 1170 C CA . PRO A 1 159 ? -14.550 12.814 -0.251 1.00 62.12 159 PRO A CA 1
ATOM 1171 C C . PRO A 1 159 ? -13.524 13.934 -0.046 1.00 62.12 159 PRO A C 1
ATOM 1173 O O . PRO A 1 159 ? -13.684 14.776 0.838 1.00 62.12 159 PRO A O 1
ATOM 1176 N N . LEU A 1 160 ? -12.428 13.910 -0.800 1.00 55.22 160 LEU A N 1
ATOM 1177 C CA . LEU A 1 160 ? -11.328 14.863 -0.604 1.00 55.22 160 LEU A CA 1
ATOM 1178 C C . LEU A 1 160 ? -11.541 16.205 -1.318 1.00 55.22 160 LEU A C 1
ATOM 1180 O O . LEU A 1 160 ? -10.792 17.146 -1.063 1.00 55.22 160 LEU A O 1
ATOM 1184 N N . THR A 1 161 ? -12.575 16.335 -2.151 1.00 51.03 161 THR A N 1
ATOM 1185 C CA . THR A 1 161 ? -12.942 17.591 -2.816 1.00 51.03 161 THR A CA 1
ATOM 1186 C C . THR A 1 161 ? -14.443 17.861 -2.687 1.00 51.03 161 THR A C 1
ATOM 1188 O O . THR A 1 161 ? -15.260 16.943 -2.689 1.00 51.03 161 THR A O 1
ATOM 1191 N N . ARG A 1 162 ? -14.803 19.141 -2.512 1.00 48.56 162 ARG A N 1
ATOM 1192 C CA . ARG A 1 162 ? -16.193 19.637 -2.442 1.00 48.56 162 ARG A CA 1
ATOM 1193 C C . ARG A 1 162 ? -16.772 19.978 -3.824 1.00 48.56 162 ARG A C 1
ATOM 1195 O O . ARG A 1 162 ? -17.887 20.483 -3.894 1.00 48.56 162 ARG A O 1
ATOM 1202 N N . ASP A 1 163 ? -16.023 19.725 -4.895 1.00 52.00 163 ASP A N 1
ATOM 1203 C CA . ASP A 1 163 ? -16.432 20.052 -6.258 1.00 52.00 163 ASP A CA 1
ATOM 1204 C C . ASP A 1 163 ? -17.279 18.908 -6.830 1.00 52.00 163 ASP A C 1
ATOM 1206 O O . ASP A 1 163 ? -16.847 17.752 -6.859 1.00 52.00 163 ASP A O 1
ATOM 12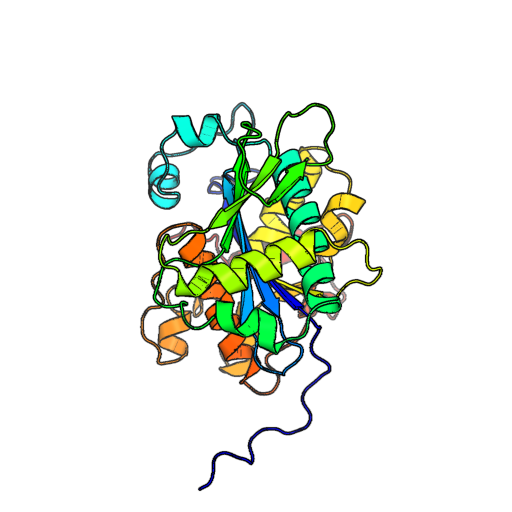10 N N . GLY A 1 164 ? -18.501 19.236 -7.262 1.00 51.34 164 GLY A N 1
ATOM 1211 C CA . GLY A 1 164 ? -19.550 18.277 -7.638 1.00 51.34 164 GLY A CA 1
ATOM 1212 C C . GLY A 1 164 ? -19.195 17.304 -8.771 1.00 51.34 164 GLY A C 1
ATOM 1213 O O . GLY A 1 164 ? -19.875 16.296 -8.932 1.00 51.34 164 GLY A O 1
ATOM 1214 N N . GLU A 1 165 ? -18.104 17.532 -9.510 1.00 55.50 165 GLU A N 1
ATOM 1215 C CA . GLU A 1 165 ? -17.625 16.628 -10.572 1.00 55.50 165 GLU A CA 1
ATOM 1216 C C . GLU A 1 165 ? -17.249 15.227 -10.056 1.00 55.50 165 GLU A C 1
ATOM 1218 O O . GLU A 1 165 ? -17.305 14.253 -10.805 1.00 55.50 165 GLU A O 1
ATOM 1223 N N . TYR A 1 166 ? -16.923 15.097 -8.765 1.00 59.34 166 TYR A N 1
ATOM 1224 C CA . TYR A 1 166 ? -16.562 13.815 -8.147 1.00 59.34 166 TYR A CA 1
ATOM 1225 C C . TYR A 1 166 ? -17.681 13.217 -7.279 1.00 59.34 166 TYR A C 1
ATOM 1227 O O . TYR A 1 166 ? -17.498 12.138 -6.709 1.00 59.34 166 TYR A O 1
ATOM 1235 N N . GLU A 1 167 ? -18.837 13.885 -7.169 1.00 63.41 167 GLU A N 1
ATOM 1236 C CA . GLU A 1 167 ? -19.940 13.476 -6.289 1.00 63.41 167 GLU A CA 1
ATOM 1237 C C . GLU A 1 167 ? -20.669 12.230 -6.809 1.00 63.41 167 GLU A C 1
ATOM 1239 O O . GLU A 1 167 ? -20.896 11.286 -6.046 1.00 63.41 167 GLU A O 1
ATOM 1244 N N . ASP A 1 168 ? -20.958 12.165 -8.111 1.00 64.81 168 ASP A N 1
ATOM 1245 C CA . ASP A 1 168 ? -21.593 10.994 -8.728 1.00 64.81 168 ASP A CA 1
ATOM 1246 C C . ASP A 1 168 ? -20.709 9.749 -8.599 1.00 64.81 168 ASP A C 1
ATOM 1248 O O . ASP A 1 168 ? -21.171 8.668 -8.219 1.00 64.81 168 ASP A O 1
ATOM 1252 N N . THR A 1 169 ? -19.407 9.904 -8.832 1.00 63.28 169 THR A N 1
ATOM 1253 C CA . THR A 1 169 ? -18.447 8.800 -8.764 1.00 63.28 169 THR A CA 1
ATOM 1254 C C . THR A 1 169 ? -18.185 8.348 -7.323 1.00 63.28 169 THR A C 1
ATOM 1256 O O . THR A 1 169 ? -18.098 7.144 -7.057 1.00 63.28 169 THR A O 1
ATOM 1259 N N . PHE A 1 170 ? -18.172 9.284 -6.365 1.00 69.88 170 PHE A N 1
ATOM 1260 C CA . PHE A 1 170 ? -18.192 8.978 -4.933 1.00 69.88 170 PHE A CA 1
ATOM 1261 C C . PHE A 1 170 ? -19.434 8.168 -4.558 1.00 69.88 170 PHE A C 1
ATOM 1263 O O . PHE A 1 170 ? -19.326 7.139 -3.887 1.00 69.88 170 PHE A O 1
ATOM 1270 N N . CYS A 1 171 ? -20.611 8.591 -5.024 1.00 73.50 171 CYS A N 1
ATOM 1271 C CA . CYS A 1 171 ? -21.873 7.909 -4.769 1.00 73.50 171 CYS A CA 1
ATOM 1272 C C . CYS A 1 171 ? -21.892 6.494 -5.360 1.00 73.50 171 CYS A C 1
ATOM 1274 O O . CYS A 1 171 ? -22.348 5.563 -4.692 1.00 73.50 171 CYS A O 1
ATOM 1276 N N . GLU A 1 172 ? -21.371 6.293 -6.571 1.00 73.69 172 GLU A N 1
ATOM 1277 C CA . GLU A 1 172 ? -21.260 4.966 -7.187 1.00 73.69 172 GLU A CA 1
ATOM 1278 C C . GLU A 1 172 ? -20.305 4.048 -6.415 1.00 73.69 172 GLU A C 1
ATOM 1280 O O . GLU A 1 172 ? -20.658 2.899 -6.123 1.00 73.69 172 GLU A O 1
ATOM 1285 N N . LEU A 1 173 ? -19.143 4.552 -5.984 1.00 74.94 173 LEU A N 1
ATOM 1286 C CA . LEU A 1 173 ? -18.240 3.791 -5.121 1.00 74.94 173 LEU A CA 1
ATOM 1287 C C . LEU A 1 173 ? -18.923 3.441 -3.788 1.00 74.94 173 LEU A C 1
ATOM 1289 O O . LEU A 1 173 ? -18.900 2.284 -3.369 1.00 74.94 173 LEU A O 1
ATOM 1293 N N . GLN A 1 174 ? -19.605 4.390 -3.141 1.00 76.31 174 GLN A N 1
ATOM 1294 C CA . GLN A 1 174 ? -20.356 4.132 -1.908 1.00 76.31 174 GLN A CA 1
ATOM 1295 C C . GLN A 1 174 ? -21.449 3.068 -2.092 1.00 76.31 174 GLN A C 1
ATOM 1297 O O . GLN A 1 174 ? -21.568 2.160 -1.262 1.00 76.31 174 GLN A O 1
ATOM 1302 N N . LYS A 1 175 ? -22.232 3.135 -3.178 1.00 77.69 175 LYS A N 1
ATOM 1303 C CA . LYS A 1 175 ? -23.246 2.121 -3.520 1.00 77.69 175 LYS A CA 1
ATOM 1304 C C . LYS A 1 175 ? -22.604 0.748 -3.708 1.00 77.69 175 LYS A C 1
ATOM 1306 O O . LYS A 1 175 ? -23.090 -0.233 -3.138 1.00 77.69 175 LYS A O 1
ATOM 1311 N N . ALA A 1 176 ? -21.494 0.676 -4.442 1.00 78.12 176 ALA A N 1
ATOM 1312 C CA . ALA A 1 176 ? -20.773 -0.569 -4.686 1.00 78.12 176 ALA A CA 1
ATOM 1313 C C . ALA A 1 176 ? -20.230 -1.188 -3.386 1.00 78.12 176 ALA A C 1
ATOM 1315 O O . ALA A 1 176 ? -20.394 -2.387 -3.156 1.00 78.12 176 ALA A O 1
ATOM 1316 N N . LEU A 1 177 ? -19.673 -0.377 -2.479 1.00 78.56 177 LEU A N 1
ATOM 1317 C CA . LEU A 1 177 ? -19.144 -0.847 -1.191 1.00 78.56 177 LEU A CA 1
ATOM 1318 C C . LEU A 1 177 ? -20.238 -1.354 -0.227 1.00 78.56 177 LEU A C 1
ATOM 1320 O O . LEU A 1 177 ? -19.972 -2.228 0.612 1.00 78.56 177 LEU A O 1
ATOM 1324 N N . ARG A 1 178 ? -21.466 -0.824 -0.344 1.00 74.88 178 ARG A N 1
ATOM 1325 C CA . ARG A 1 178 ? -22.664 -1.282 0.391 1.00 74.88 178 ARG A CA 1
ATOM 1326 C C . ARG A 1 178 ? -23.273 -2.561 -0.199 1.00 74.88 178 ARG A C 1
ATOM 1328 O O . ARG A 1 178 ? -24.022 -3.254 0.494 1.00 74.88 178 ARG A O 1
ATOM 1335 N N . GLY A 1 179 ? -22.969 -2.882 -1.457 1.00 66.62 179 GLY A N 1
ATOM 1336 C CA . GLY A 1 179 ? -23.510 -4.038 -2.166 1.00 66.62 179 GLY A CA 1
ATOM 1337 C C . GLY A 1 179 ? -23.213 -5.372 -1.468 1.00 66.62 179 GLY A C 1
ATOM 1338 O O . GLY A 1 179 ? -22.115 -5.615 -0.973 1.00 66.62 179 GLY A O 1
ATOM 1339 N N . ARG A 1 180 ? -24.202 -6.278 -1.450 1.00 64.06 180 ARG A N 1
ATOM 1340 C CA . ARG A 1 180 ? -24.079 -7.646 -0.895 1.00 64.06 180 ARG A CA 1
ATOM 1341 C C . ARG A 1 180 ? -23.715 -8.703 -1.947 1.00 64.06 180 ARG A C 1
ATOM 1343 O O . ARG A 1 180 ? -23.808 -9.899 -1.672 1.00 64.06 180 ARG A O 1
ATOM 1350 N N . LYS A 1 181 ? -23.353 -8.281 -3.164 1.00 65.56 181 LYS A N 1
ATOM 1351 C CA . LYS A 1 181 ? -23.011 -9.197 -4.260 1.00 65.56 181 LYS A CA 1
ATOM 1352 C C . LYS A 1 181 ? -21.777 -10.032 -3.886 1.00 65.56 181 LYS A C 1
ATOM 1354 O O . LYS A 1 181 ? -20.837 -9.532 -3.269 1.00 65.56 181 LYS A O 1
ATOM 1359 N N . LYS A 1 182 ? -21.811 -11.319 -4.238 1.00 62.22 182 LYS A N 1
ATOM 1360 C CA . LYS A 1 182 ? -20.697 -12.259 -4.051 1.00 62.22 182 LYS A CA 1
ATOM 1361 C C . LYS A 1 182 ? -19.711 -12.123 -5.220 1.00 62.22 182 LYS A C 1
ATOM 1363 O O . LYS A 1 182 ? -20.142 -11.910 -6.347 1.00 62.22 182 LYS A O 1
ATOM 1368 N N . GLY A 1 183 ? -18.418 -12.272 -4.940 1.00 65.69 183 GLY A N 1
ATOM 1369 C CA . GLY A 1 183 ? -17.329 -12.179 -5.924 1.00 65.69 183 GLY A CA 1
ATOM 1370 C C . GLY A 1 183 ? -16.221 -11.243 -5.445 1.00 65.69 183 GLY A C 1
ATOM 1371 O O . GLY A 1 183 ? -16.511 -10.247 -4.794 1.00 65.69 183 GLY A O 1
ATOM 1372 N N . ARG A 1 184 ? -14.956 -11.573 -5.713 1.00 75.88 184 ARG A N 1
ATOM 1373 C CA . ARG A 1 184 ? -13.786 -10.759 -5.352 1.00 75.88 184 ARG A CA 1
ATOM 1374 C C . ARG A 1 184 ? -12.894 -10.656 -6.580 1.00 75.88 184 ARG A C 1
ATOM 1376 O O . ARG A 1 184 ? -12.579 -11.689 -7.160 1.00 75.88 184 ARG A O 1
ATOM 1383 N N . ALA A 1 185 ? -12.503 -9.437 -6.937 1.00 77.50 185 ALA A N 1
ATOM 1384 C CA . ALA A 1 185 ? -11.511 -9.204 -7.976 1.00 77.50 185 ALA A CA 1
ATOM 1385 C C . ALA A 1 185 ? -10.199 -9.889 -7.573 1.00 77.50 185 ALA A C 1
ATOM 1387 O O . ALA A 1 185 ? -9.776 -9.790 -6.412 1.00 77.50 185 ALA A O 1
ATOM 1388 N N . SER A 1 186 ? -9.576 -10.598 -8.510 1.00 87.31 186 SER A N 1
ATOM 1389 C CA . SER A 1 186 ? -8.204 -11.069 -8.334 1.00 87.31 186 SER A CA 1
ATOM 1390 C C . SER A 1 186 ? -7.288 -9.865 -8.095 1.00 87.31 186 SER A C 1
ATOM 1392 O O . SER A 1 186 ? -7.508 -8.787 -8.645 1.00 87.31 186 SER A O 1
ATOM 1394 N N . PHE A 1 187 ? -6.295 -9.994 -7.216 1.00 90.31 187 PHE A N 1
ATOM 1395 C CA . PHE A 1 187 ? -5.392 -8.880 -6.937 1.00 90.31 187 PHE A CA 1
ATOM 1396 C C . PHE A 1 187 ? -3.979 -9.352 -6.616 1.00 90.31 187 PHE A C 1
ATOM 1398 O O . PHE A 1 187 ? -3.788 -10.450 -6.098 1.00 90.31 187 PHE A O 1
ATOM 1405 N N . VAL A 1 188 ? -3.009 -8.481 -6.887 1.00 91.31 188 VAL A N 1
ATOM 1406 C CA . VAL A 1 188 ? -1.601 -8.635 -6.496 1.00 91.31 188 VAL A CA 1
ATOM 1407 C C . VAL A 1 188 ? -1.154 -7.385 -5.741 1.00 91.31 188 VAL A C 1
ATOM 1409 O O . VAL A 1 188 ? -1.592 -6.274 -6.054 1.00 91.31 188 VAL A O 1
ATOM 1412 N N . ILE A 1 189 ? -0.291 -7.551 -4.736 1.00 92.88 189 ILE A N 1
ATOM 1413 C CA . ILE A 1 189 ? 0.361 -6.423 -4.063 1.00 92.88 189 ILE A CA 1
ATOM 1414 C C . ILE A 1 189 ? 1.571 -5.976 -4.884 1.00 92.88 189 ILE A C 1
ATOM 1416 O O . ILE A 1 189 ? 2.369 -6.806 -5.305 1.00 92.88 189 ILE A O 1
ATOM 1420 N N . ALA A 1 190 ? 1.727 -4.669 -5.081 1.00 93.44 190 ALA A N 1
ATOM 1421 C CA . ALA A 1 190 ? 2.918 -4.065 -5.666 1.00 93.44 190 ALA A CA 1
ATOM 1422 C C . ALA A 1 190 ? 3.622 -3.177 -4.633 1.00 93.44 190 ALA A C 1
ATOM 1424 O O . ALA A 1 190 ? 2.970 -2.384 -3.950 1.00 93.44 190 ALA A O 1
ATOM 1425 N N . ALA A 1 191 ? 4.944 -3.282 -4.526 1.00 91.38 191 ALA A N 1
ATOM 1426 C CA . ALA A 1 191 ? 5.748 -2.495 -3.596 1.00 91.38 191 ALA A CA 1
ATOM 1427 C C . ALA A 1 191 ? 7.075 -2.056 -4.230 1.00 91.38 191 ALA A C 1
ATOM 1429 O O . ALA A 1 191 ? 7.644 -2.742 -5.077 1.00 91.38 191 ALA A O 1
ATOM 1430 N N . ASP A 1 192 ? 7.583 -0.908 -3.782 1.00 88.00 192 ASP A N 1
ATOM 1431 C CA . ASP A 1 192 ? 8.905 -0.406 -4.165 1.00 88.00 192 ASP A CA 1
ATOM 1432 C C . ASP A 1 192 ? 9.989 -1.045 -3.284 1.00 88.00 192 ASP A C 1
ATOM 1434 O O . ASP A 1 192 ? 10.340 -0.518 -2.221 1.00 88.00 192 ASP A O 1
ATOM 1438 N N . GLY A 1 193 ? 10.514 -2.182 -3.741 1.00 82.38 193 GLY A N 1
ATOM 1439 C CA . GLY A 1 193 ? 11.514 -2.962 -3.022 1.00 82.38 193 GLY A CA 1
ATOM 1440 C C . GLY A 1 193 ? 10.922 -3.914 -1.970 1.00 82.38 193 GLY A C 1
ATOM 1441 O O . GLY A 1 193 ? 9.712 -3.925 -1.731 1.00 82.38 193 GLY A O 1
ATOM 1442 N N . PRO A 1 194 ? 11.784 -4.688 -1.289 1.00 78.00 194 PRO A N 1
ATOM 1443 C CA . PRO A 1 194 ? 11.346 -5.722 -0.349 1.00 78.00 194 PRO A CA 1
ATOM 1444 C C . PRO A 1 194 ? 11.057 -5.201 1.069 1.00 78.00 194 PRO A C 1
ATOM 1446 O O . PRO A 1 194 ? 10.464 -5.904 1.883 1.00 78.00 194 PRO A O 1
ATOM 1449 N N . TRP A 1 195 ? 11.482 -3.977 1.398 1.00 77.12 195 TRP A N 1
ATOM 1450 C CA . TRP A 1 195 ? 11.626 -3.519 2.786 1.00 77.12 195 TRP A CA 1
ATOM 1451 C C . TRP A 1 195 ? 10.338 -3.490 3.595 1.00 77.12 195 TRP A C 1
ATOM 1453 O O . TRP A 1 195 ? 10.285 -4.041 4.693 1.00 77.12 195 TRP A O 1
ATOM 1463 N N . ILE A 1 196 ? 9.292 -2.857 3.067 1.00 83.44 196 ILE A N 1
ATOM 1464 C CA . ILE A 1 196 ? 8.076 -2.653 3.855 1.00 83.44 196 ILE A CA 1
ATOM 1465 C C . ILE A 1 196 ? 7.367 -3.977 4.147 1.00 83.44 196 ILE A C 1
ATOM 1467 O O . ILE A 1 196 ? 7.000 -4.230 5.291 1.00 83.44 196 ILE A O 1
ATOM 1471 N N . LEU A 1 197 ? 7.207 -4.828 3.132 1.00 80.88 197 LEU A N 1
ATOM 1472 C CA . LEU A 1 197 ? 6.510 -6.106 3.247 1.00 80.88 197 LEU A CA 1
ATOM 1473 C C . LEU A 1 197 ? 7.391 -7.139 3.940 1.00 80.88 197 LEU A C 1
ATOM 1475 O O . LEU A 1 197 ? 7.040 -7.679 4.984 1.00 80.88 197 LEU A O 1
ATOM 1479 N N . GLY A 1 198 ? 8.562 -7.388 3.380 1.00 72.56 198 GLY A N 1
ATOM 1480 C CA . GLY A 1 198 ? 9.373 -8.507 3.797 1.00 72.56 198 GLY A CA 1
ATOM 1481 C C . GLY A 1 198 ? 10.177 -8.271 5.084 1.00 72.56 198 GLY A C 1
ATOM 1482 O O . GLY A 1 198 ? 10.529 -9.217 5.785 1.00 72.56 198 GLY A O 1
ATOM 1483 N N . CYS A 1 199 ? 10.460 -7.017 5.427 1.00 74.06 199 CYS A N 1
ATOM 1484 C CA . CYS A 1 199 ? 11.339 -6.681 6.543 1.00 74.06 199 CYS A CA 1
ATOM 1485 C C . CYS A 1 199 ? 10.566 -6.034 7.692 1.00 74.06 199 CYS A C 1
ATOM 1487 O O . CYS A 1 199 ? 10.567 -6.546 8.810 1.00 74.06 199 CYS A O 1
ATOM 1489 N N . ASP A 1 200 ? 9.913 -4.907 7.435 1.00 79.69 200 ASP A N 1
ATOM 1490 C CA . ASP A 1 200 ? 9.405 -4.058 8.509 1.00 79.69 200 ASP A CA 1
ATOM 1491 C C . ASP A 1 200 ? 8.065 -4.562 9.051 1.00 79.69 200 ASP A C 1
ATOM 1493 O O . ASP A 1 200 ? 7.915 -4.749 10.263 1.00 79.69 200 ASP A O 1
ATOM 1497 N N . LEU A 1 201 ? 7.102 -4.829 8.161 1.00 81.94 201 LEU A N 1
ATOM 1498 C CA . LEU A 1 201 ? 5.796 -5.355 8.549 1.00 81.94 201 LEU A CA 1
ATOM 1499 C C . LEU A 1 201 ? 5.882 -6.797 9.035 1.00 81.94 201 LEU A C 1
ATOM 1501 O O . LEU A 1 201 ? 5.259 -7.112 10.045 1.00 81.94 201 LEU A O 1
ATOM 1505 N N . ALA A 1 202 ? 6.654 -7.658 8.364 1.00 78.25 202 ALA A N 1
ATOM 1506 C CA . ALA A 1 202 ? 6.753 -9.069 8.734 1.00 78.25 202 ALA A CA 1
ATOM 1507 C C . ALA A 1 202 ? 7.281 -9.230 10.169 1.00 78.25 202 ALA A C 1
ATOM 1509 O O . ALA A 1 202 ? 6.634 -9.866 11.005 1.00 78.25 202 ALA A O 1
ATOM 1510 N N . LYS A 1 203 ? 8.395 -8.558 10.498 1.00 77.88 203 LYS A N 1
ATOM 1511 C CA . LYS A 1 203 ? 8.982 -8.589 11.848 1.00 77.88 203 LYS A CA 1
ATOM 1512 C C . LYS A 1 203 ? 8.033 -8.036 12.907 1.00 77.88 203 LYS A C 1
ATOM 1514 O O . LYS A 1 203 ? 7.936 -8.592 13.999 1.00 77.88 203 LYS A O 1
ATOM 1519 N N . GLN A 1 204 ? 7.295 -6.971 12.599 1.00 81.19 204 GLN A N 1
ATOM 1520 C CA . GLN A 1 204 ? 6.325 -6.431 13.548 1.00 81.19 204 GLN A CA 1
ATOM 1521 C C . GLN A 1 204 ? 5.084 -7.301 13.714 1.00 81.19 204 GLN A C 1
ATOM 1523 O O . GLN A 1 204 ? 4.585 -7.411 14.832 1.00 81.19 204 GLN A O 1
ATOM 1528 N N . CYS A 1 205 ? 4.593 -7.948 12.658 1.00 80.56 205 CYS A N 1
ATOM 1529 C CA . CYS A 1 205 ? 3.485 -8.891 12.779 1.00 80.56 205 CYS A CA 1
ATOM 1530 C C . CYS A 1 205 ? 3.856 -10.049 13.711 1.00 80.56 205 CYS A C 1
ATOM 1532 O O . CYS A 1 205 ? 3.068 -10.384 14.594 1.00 80.56 205 CYS A O 1
ATOM 1534 N N . ILE A 1 206 ? 5.079 -10.578 13.584 1.00 77.00 206 ILE A N 1
ATOM 1535 C CA . ILE A 1 206 ? 5.629 -11.598 14.488 1.00 77.00 206 ILE A CA 1
ATOM 1536 C C . ILE A 1 206 ? 5.731 -11.049 15.919 1.00 77.00 206 ILE A C 1
ATOM 1538 O O . ILE A 1 206 ? 5.149 -11.620 16.840 1.00 77.00 206 ILE A O 1
ATOM 1542 N N . ARG A 1 207 ? 6.391 -9.897 16.111 1.00 77.56 207 ARG A N 1
ATOM 1543 C CA . ARG A 1 207 ? 6.586 -9.269 17.433 1.00 77.56 207 ARG A CA 1
ATOM 1544 C C . ARG A 1 207 ? 5.272 -8.980 18.165 1.00 77.56 207 ARG A C 1
ATOM 1546 O O . ARG A 1 207 ? 5.216 -9.078 19.386 1.00 77.56 207 ARG A O 1
ATOM 1553 N N . HIS A 1 208 ? 4.225 -8.602 17.435 1.00 78.12 208 HIS A N 1
ATOM 1554 C CA . HIS A 1 208 ? 2.917 -8.254 17.993 1.00 78.12 208 HIS A CA 1
ATOM 1555 C C . HIS A 1 208 ? 1.920 -9.425 18.018 1.00 78.12 208 HIS A C 1
ATOM 1557 O O . HIS A 1 208 ? 0.733 -9.205 18.291 1.00 78.12 208 HIS A O 1
ATOM 1563 N N . GLY A 1 209 ? 2.369 -10.652 17.720 1.00 76.25 209 GLY A N 1
ATOM 1564 C CA . GLY A 1 209 ? 1.516 -11.843 17.700 1.00 76.25 209 GLY A CA 1
ATOM 1565 C C . GLY A 1 209 ? 0.298 -11.675 16.789 1.00 76.25 209 GLY A C 1
ATOM 1566 O O . GLY A 1 209 ? -0.815 -12.061 17.148 1.00 76.25 209 GLY A O 1
ATOM 1567 N N . ILE A 1 210 ? 0.468 -10.993 15.654 1.00 77.75 210 ILE A N 1
ATOM 1568 C CA . ILE A 1 210 ? -0.600 -10.797 14.674 1.00 77.75 210 ILE A CA 1
ATOM 1569 C C . ILE A 1 210 ? -0.709 -12.087 13.864 1.00 77.75 210 ILE A C 1
ATOM 1571 O O . ILE A 1 210 ? 0.256 -12.501 13.219 1.00 77.75 210 ILE A O 1
ATOM 1575 N N . HIS A 1 211 ? -1.885 -12.717 13.907 1.00 70.12 211 HIS A N 1
ATOM 1576 C CA . HIS A 1 211 ? -2.131 -14.001 13.252 1.00 70.12 211 HIS A CA 1
ATOM 1577 C C . HIS A 1 211 ? -1.743 -13.972 11.776 1.00 70.12 211 HIS A C 1
ATOM 1579 O O . HIS A 1 211 ? -2.197 -13.103 11.031 1.00 70.12 211 HIS A O 1
ATOM 1585 N N . TYR A 1 212 ? -0.949 -14.9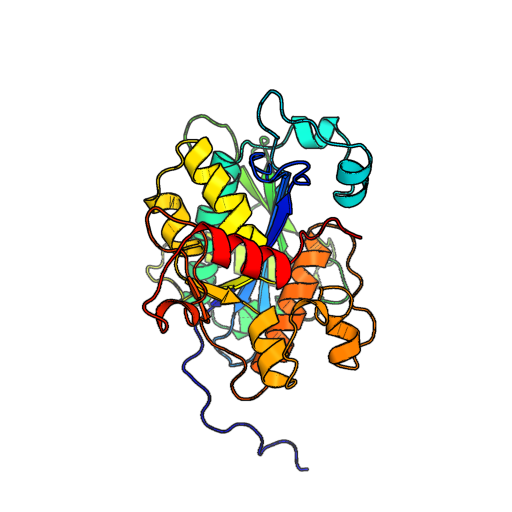66 11.377 1.00 65.50 212 TYR A N 1
ATOM 1586 C CA . TYR A 1 212 ? -0.451 -15.152 10.016 1.00 65.50 212 TYR A CA 1
ATOM 1587 C C . TYR A 1 212 ? -1.559 -15.051 8.964 1.00 65.50 212 TYR A C 1
ATOM 1589 O O . TYR A 1 212 ? -1.415 -14.324 7.986 1.00 65.50 212 TYR A O 1
ATOM 1597 N N . ASP A 1 213 ? -2.710 -15.678 9.207 1.00 65.56 213 ASP A N 1
ATOM 1598 C CA . ASP A 1 213 ? -3.830 -15.712 8.258 1.00 65.56 213 ASP A CA 1
ATOM 1599 C C . ASP A 1 213 ? -4.422 -14.330 7.938 1.00 65.56 213 ASP A C 1
ATOM 1601 O O . ASP A 1 213 ? -4.979 -14.130 6.857 1.00 65.56 213 ASP A O 1
ATOM 1605 N N . LEU A 1 214 ? -4.281 -13.355 8.844 1.00 65.69 214 LEU A N 1
ATOM 1606 C CA . LEU A 1 214 ? -4.781 -11.996 8.634 1.00 65.69 214 LEU A CA 1
ATOM 1607 C C . LEU A 1 214 ? -3.950 -11.242 7.585 1.00 65.69 214 LEU A C 1
ATOM 1609 O O . LEU A 1 214 ? -4.496 -10.440 6.826 1.00 65.69 214 LEU A O 1
ATOM 1613 N N . TRP A 1 215 ? -2.635 -11.473 7.554 1.00 70.12 215 TRP A N 1
ATOM 1614 C CA . TRP A 1 215 ? -1.692 -10.666 6.775 1.00 70.12 215 TRP A CA 1
ATOM 1615 C C . TRP A 1 215 ? -0.998 -11.429 5.642 1.00 70.12 215 TRP A C 1
ATOM 1617 O O . TRP A 1 215 ? -0.607 -10.805 4.655 1.00 70.12 215 TRP A O 1
ATOM 1627 N N . LYS A 1 216 ? -0.924 -12.765 5.712 1.00 69.44 216 LYS A N 1
ATOM 1628 C CA . LYS A 1 216 ? -0.346 -13.636 4.677 1.00 69.44 216 LYS A CA 1
ATOM 1629 C C . LYS A 1 216 ? -0.831 -13.298 3.261 1.00 69.44 216 LYS A C 1
ATOM 1631 O O . LYS A 1 216 ? 0.036 -13.144 2.402 1.00 69.44 216 LYS A O 1
ATOM 1636 N N . PRO A 1 217 ? -2.143 -13.113 2.983 1.00 68.81 217 PRO A N 1
ATOM 1637 C CA . PRO A 1 217 ? -2.620 -12.862 1.617 1.00 68.81 217 PRO A CA 1
ATOM 1638 C C . PRO A 1 217 ? -2.080 -11.574 0.979 1.00 68.81 217 PRO A C 1
ATOM 1640 O O . PRO A 1 217 ? -2.265 -11.365 -0.215 1.00 68.81 217 PRO A O 1
ATOM 1643 N N . TYR A 1 218 ? -1.472 -10.690 1.773 1.00 73.56 218 TYR A N 1
ATOM 1644 C CA . TYR A 1 218 ? -0.928 -9.408 1.329 1.00 73.56 218 TYR A CA 1
ATOM 1645 C C . TYR A 1 218 ? 0.603 -9.375 1.325 1.00 73.56 218 TYR A C 1
ATOM 1647 O O . TYR A 1 218 ? 1.189 -8.373 0.929 1.00 73.56 218 TYR A O 1
ATOM 1655 N N . MET A 1 219 ? 1.259 -10.417 1.832 1.00 71.12 219 MET A N 1
ATOM 1656 C CA . MET A 1 219 ? 2.700 -10.397 2.093 1.00 71.12 219 MET A CA 1
ATOM 1657 C C . MET A 1 219 ? 3.416 -11.656 1.606 1.00 71.12 219 MET A C 1
ATOM 1659 O O . MET A 1 219 ? 4.641 -11.661 1.594 1.00 71.12 219 MET A O 1
ATOM 1663 N N . SER A 1 220 ? 2.690 -12.714 1.220 1.00 70.81 220 SER A N 1
ATOM 1664 C CA . SER A 1 220 ? 3.304 -13.963 0.756 1.00 70.81 220 SER A CA 1
ATOM 1665 C C . SER A 1 220 ? 3.998 -13.807 -0.585 1.00 70.81 220 SER A C 1
ATOM 1667 O O . SER A 1 220 ? 5.061 -14.374 -0.774 1.00 70.81 220 SER A O 1
ATOM 1669 N N . ASP A 1 221 ? 3.408 -13.032 -1.489 1.00 81.50 221 ASP A N 1
ATOM 1670 C CA . ASP A 1 221 ? 3.861 -12.860 -2.859 1.00 81.50 221 ASP A CA 1
ATOM 1671 C C . ASP A 1 221 ? 3.538 -11.435 -3.299 1.00 81.50 221 ASP A C 1
ATOM 1673 O O . ASP A 1 221 ? 2.404 -10.969 -3.139 1.00 81.50 221 ASP A O 1
ATOM 1677 N N . TRP A 1 222 ? 4.520 -10.729 -3.851 1.00 88.19 222 TRP A N 1
ATOM 1678 C CA . TRP A 1 222 ? 4.294 -9.385 -4.365 1.00 88.19 222 TRP A CA 1
ATOM 1679 C C . TRP A 1 222 ? 5.118 -9.094 -5.611 1.00 88.19 222 TRP A C 1
ATOM 1681 O O . TRP A 1 222 ? 6.121 -9.735 -5.931 1.00 88.19 222 TRP A O 1
ATOM 1691 N N . TRP A 1 223 ? 4.654 -8.081 -6.327 1.00 90.50 223 TRP A N 1
ATOM 1692 C CA . TRP A 1 223 ? 5.375 -7.464 -7.415 1.00 90.50 223 TRP A CA 1
ATOM 1693 C C . TRP A 1 223 ? 6.301 -6.375 -6.864 1.00 90.50 223 TRP A C 1
ATOM 1695 O O . TRP A 1 223 ? 5.862 -5.295 -6.457 1.00 90.50 223 TRP A O 1
ATOM 1705 N N . ASN A 1 224 ? 7.599 -6.653 -6.838 1.00 88.38 224 ASN A N 1
ATOM 1706 C CA . ASN A 1 224 ? 8.629 -5.666 -6.565 1.00 88.38 224 ASN A CA 1
ATOM 1707 C C . ASN A 1 224 ? 8.872 -4.829 -7.824 1.00 88.38 224 ASN A C 1
ATOM 1709 O O . ASN A 1 224 ? 9.553 -5.246 -8.767 1.00 88.38 224 ASN A O 1
ATOM 1713 N N . THR A 1 225 ? 8.310 -3.622 -7.824 1.00 89.69 225 THR A N 1
ATOM 1714 C CA . THR A 1 225 ? 8.337 -2.715 -8.976 1.00 89.69 225 THR A CA 1
ATOM 1715 C C . THR A 1 225 ? 9.735 -2.197 -9.273 1.00 89.69 225 THR A C 1
ATOM 1717 O O . THR A 1 225 ? 10.024 -1.837 -10.411 1.00 89.69 225 THR A O 1
ATOM 1720 N N . ARG A 1 226 ? 10.612 -2.147 -8.262 1.00 86.88 226 ARG A N 1
ATOM 1721 C CA . ARG A 1 226 ? 11.989 -1.691 -8.450 1.00 86.88 226 ARG A CA 1
ATOM 1722 C C . ARG A 1 226 ? 12.786 -2.703 -9.258 1.00 86.88 226 ARG A C 1
ATOM 1724 O O . ARG A 1 226 ? 13.456 -2.307 -10.201 1.00 86.88 226 ARG A O 1
ATOM 1731 N N . TRP A 1 227 ? 12.648 -3.990 -8.941 1.00 82.62 227 TRP A N 1
ATOM 1732 C CA . TRP A 1 227 ? 13.299 -5.050 -9.708 1.00 82.62 227 TRP A CA 1
ATOM 1733 C C . TRP A 1 227 ? 12.825 -5.099 -11.151 1.00 82.62 227 TRP A C 1
ATOM 1735 O O . TRP A 1 227 ? 13.636 -5.124 -12.069 1.00 82.62 227 TRP A O 1
ATOM 1745 N N . SER A 1 228 ? 11.515 -5.023 -11.360 1.00 86.56 228 SER A N 1
ATOM 1746 C CA . SER A 1 228 ? 10.968 -4.973 -12.713 1.00 86.56 228 SER A CA 1
ATOM 1747 C C . SER A 1 228 ? 11.489 -3.786 -13.514 1.00 86.56 228 SER A C 1
ATOM 1749 O O . SER A 1 228 ? 11.773 -3.930 -14.701 1.00 86.56 228 SER A O 1
ATOM 1751 N N . LEU A 1 229 ? 11.651 -2.623 -12.878 1.00 86.19 2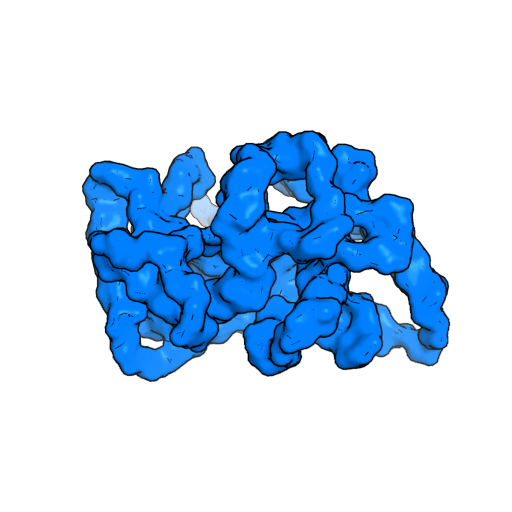29 LEU A N 1
ATOM 1752 C CA . LEU A 1 229 ? 12.245 -1.461 -13.528 1.00 86.19 229 LEU A CA 1
ATOM 1753 C C . LEU A 1 229 ? 13.724 -1.694 -13.869 1.00 86.19 229 LEU A C 1
ATOM 1755 O O . LEU A 1 229 ? 14.124 -1.403 -14.991 1.00 86.19 229 LEU A O 1
ATOM 1759 N N . CYS A 1 230 ? 14.510 -2.247 -12.939 1.00 84.00 230 CYS A N 1
ATOM 1760 C CA . CYS A 1 230 ? 15.908 -2.624 -13.169 1.00 84.00 230 CYS A CA 1
ATOM 1761 C C . CYS A 1 230 ? 16.052 -3.524 -14.396 1.00 84.00 230 CYS A C 1
ATOM 1763 O O . CYS A 1 230 ? 16.809 -3.205 -15.306 1.00 84.00 230 CYS A O 1
ATOM 1765 N N . GLU A 1 231 ? 15.277 -4.605 -14.449 1.00 83.00 231 GLU A N 1
ATOM 1766 C CA . GLU A 1 231 ? 15.314 -5.569 -15.551 1.00 83.00 231 GLU A CA 1
ATOM 1767 C C . GLU A 1 231 ? 14.927 -4.931 -16.879 1.00 83.00 231 GLU A C 1
ATOM 1769 O O . GLU A 1 231 ? 15.597 -5.127 -17.888 1.00 83.00 231 GLU A O 1
ATOM 1774 N N . THR A 1 232 ? 13.872 -4.119 -16.865 1.00 85.50 232 THR A N 1
ATOM 1775 C CA . THR A 1 232 ? 13.388 -3.449 -18.073 1.00 85.50 232 THR A CA 1
ATOM 1776 C C . THR A 1 232 ? 14.405 -2.445 -18.619 1.00 85.50 232 THR A C 1
ATOM 1778 O O . THR A 1 232 ? 14.477 -2.243 -19.829 1.00 85.50 232 THR A O 1
ATOM 1781 N N . LEU A 1 233 ? 15.190 -1.814 -17.741 1.00 82.88 233 LEU A N 1
ATOM 1782 C CA . LEU A 1 233 ? 16.201 -0.819 -18.105 1.00 82.88 233 LEU A CA 1
ATOM 1783 C C . LEU A 1 233 ? 17.621 -1.396 -18.242 1.00 82.88 233 LEU A C 1
ATOM 1785 O O . LEU A 1 233 ? 18.538 -0.641 -18.558 1.00 82.88 233 LEU A O 1
ATOM 1789 N N . GLY A 1 234 ? 17.827 -2.696 -17.998 1.00 82.44 234 GLY A N 1
ATOM 1790 C CA . GLY A 1 234 ? 19.160 -3.311 -17.994 1.00 82.44 234 GLY A CA 1
ATOM 1791 C C . GLY A 1 234 ? 20.089 -2.748 -16.909 1.00 82.44 234 GLY A C 1
ATOM 1792 O O . GLY A 1 234 ? 21.276 -2.545 -17.155 1.00 82.44 234 GLY A O 1
ATOM 1793 N N . ILE A 1 235 ? 19.545 -2.423 -15.732 1.00 77.44 235 ILE A N 1
ATOM 1794 C CA . ILE A 1 235 ? 20.296 -1.884 -14.591 1.00 77.44 235 ILE A CA 1
ATOM 1795 C C . ILE A 1 235 ? 20.530 -3.001 -13.571 1.00 77.44 235 ILE A C 1
ATOM 1797 O O . ILE A 1 235 ? 19.591 -3.441 -12.912 1.00 77.44 235 ILE A O 1
ATOM 1801 N N . ASP A 1 236 ? 21.792 -3.385 -13.384 1.00 71.56 236 ASP A N 1
ATOM 1802 C CA . ASP A 1 236 ? 22.185 -4.488 -12.488 1.00 71.56 236 ASP A CA 1
ATOM 1803 C C . ASP A 1 236 ? 22.106 -4.142 -10.993 1.00 71.56 236 ASP A C 1
ATOM 1805 O O . ASP A 1 236 ? 22.134 -5.025 -10.137 1.00 71.56 236 ASP A O 1
ATOM 1809 N N . ASP A 1 237 ? 22.001 -2.853 -10.664 1.00 68.12 237 ASP A N 1
ATOM 1810 C CA . ASP A 1 237 ? 22.011 -2.361 -9.291 1.00 68.12 237 ASP A CA 1
ATOM 1811 C C . ASP A 1 237 ? 20.729 -1.587 -8.943 1.00 68.12 237 ASP A C 1
ATOM 1813 O O . ASP A 1 237 ? 20.518 -0.444 -9.366 1.00 68.12 237 ASP A O 1
ATOM 1817 N N . ALA A 1 238 ? 19.888 -2.196 -8.103 1.00 68.00 238 ALA A N 1
ATOM 1818 C CA . ALA A 1 238 ? 18.649 -1.601 -7.614 1.00 68.00 238 ALA A CA 1
ATOM 1819 C C . ALA A 1 238 ? 18.854 -0.334 -6.759 1.00 68.00 238 ALA A C 1
ATOM 1821 O O . ALA A 1 238 ? 17.900 0.433 -6.582 1.00 68.00 238 ALA A O 1
ATOM 1822 N N . HIS A 1 239 ? 20.069 -0.041 -6.276 1.00 65.50 239 HIS A N 1
ATOM 1823 C CA . HIS A 1 239 ? 20.387 1.234 -5.607 1.00 65.50 239 HIS A CA 1
ATOM 1824 C C . HIS A 1 239 ? 20.230 2.434 -6.502 1.00 65.50 239 HIS A C 1
ATOM 1826 O O . HIS A 1 239 ? 19.887 3.515 -6.030 1.00 65.50 239 HIS A O 1
ATOM 1832 N N . ARG A 1 240 ? 20.498 2.244 -7.791 1.00 64.44 240 ARG A N 1
ATOM 1833 C CA . ARG A 1 240 ? 20.456 3.310 -8.787 1.00 64.44 240 ARG A CA 1
ATOM 1834 C C . ARG A 1 240 ? 19.023 3.705 -9.137 1.00 64.44 240 ARG A C 1
ATOM 1836 O O . ARG A 1 240 ? 18.814 4.683 -9.840 1.00 64.44 240 ARG A O 1
ATOM 1843 N N . LEU A 1 241 ? 18.041 2.953 -8.633 1.00 74.44 241 LEU A N 1
ATOM 1844 C CA . LEU A 1 241 ? 16.613 3.153 -8.851 1.00 74.44 241 LEU A CA 1
ATOM 1845 C C . LEU A 1 241 ? 15.862 3.326 -7.526 1.00 74.44 241 LEU A C 1
ATOM 1847 O O . LEU A 1 241 ? 14.765 2.783 -7.336 1.00 74.44 241 LEU A O 1
ATOM 1851 N N . ARG A 1 242 ? 16.417 4.116 -6.593 1.00 73.31 242 ARG A N 1
ATOM 1852 C CA . ARG A 1 242 ? 15.628 4.611 -5.454 1.00 73.31 242 ARG A CA 1
ATOM 1853 C C . ARG A 1 242 ? 14.461 5.443 -5.976 1.00 73.31 242 ARG A C 1
ATOM 1855 O O . ARG A 1 242 ? 14.491 6.004 -7.064 1.00 73.31 242 ARG A O 1
ATOM 1862 N N . ALA A 1 243 ? 13.442 5.585 -5.138 1.00 72.19 243 ALA A N 1
ATOM 1863 C CA . ALA A 1 243 ? 12.239 6.364 -5.414 1.00 72.19 243 ALA A CA 1
ATOM 1864 C C . ALA A 1 243 ? 12.465 7.730 -6.098 1.00 72.19 243 ALA A C 1
ATOM 1866 O O . ALA A 1 243 ? 11.642 8.138 -6.913 1.00 72.19 243 ALA A O 1
ATOM 1867 N N . ARG A 1 244 ? 13.539 8.446 -5.737 1.00 71.88 244 ARG A N 1
ATOM 1868 C CA . ARG A 1 244 ? 13.882 9.759 -6.307 1.00 71.88 244 ARG A CA 1
ATOM 1869 C C . ARG A 1 244 ? 14.471 9.666 -7.722 1.00 71.88 244 ARG A C 1
ATOM 1871 O O . ARG A 1 244 ? 14.192 10.542 -8.531 1.00 71.88 244 ARG A O 1
ATOM 1878 N N . ASP A 1 245 ? 15.194 8.586 -8.009 1.00 78.50 245 ASP A N 1
ATOM 1879 C CA . ASP A 1 245 ? 15.963 8.368 -9.241 1.00 78.50 245 ASP A CA 1
ATOM 1880 C C . ASP A 1 245 ? 15.132 7.635 -10.312 1.00 78.50 245 ASP A C 1
ATOM 1882 O O . ASP A 1 245 ? 15.389 7.753 -11.505 1.00 78.50 245 ASP A O 1
ATOM 1886 N N . GLN A 1 246 ? 14.071 6.925 -9.903 1.00 81.44 246 GLN A N 1
ATOM 1887 C CA . GLN A 1 246 ? 13.148 6.214 -10.805 1.00 81.44 246 GLN A CA 1
ATOM 1888 C C . GLN A 1 246 ? 12.547 7.126 -11.880 1.00 81.44 246 GLN A C 1
ATOM 1890 O O . GLN A 1 246 ? 12.381 6.713 -13.023 1.00 81.44 246 GLN A O 1
ATOM 1895 N N . GLY A 1 247 ? 12.209 8.364 -11.514 1.00 77.50 247 GLY A N 1
ATOM 1896 C CA . GLY A 1 247 ? 11.645 9.332 -12.450 1.00 77.50 247 GLY A CA 1
ATOM 1897 C C . GLY A 1 247 ? 12.649 9.805 -13.497 1.00 77.50 247 GLY A C 1
ATOM 1898 O O . GLY A 1 247 ? 12.316 9.883 -14.678 1.00 77.50 247 GLY A O 1
ATOM 1899 N N . GLU A 1 248 ? 13.891 10.052 -13.078 1.00 82.06 248 GLU A N 1
ATOM 1900 C CA . GLU A 1 248 ? 14.982 10.437 -13.976 1.00 82.06 248 GLU A CA 1
ATOM 1901 C C . GLU A 1 248 ? 15.336 9.296 -14.931 1.00 82.06 248 GLU A C 1
ATOM 1903 O O . GLU A 1 248 ? 15.421 9.516 -16.136 1.00 82.06 248 GLU A O 1
ATOM 1908 N N . ALA A 1 249 ? 15.421 8.063 -14.421 1.00 80.56 249 ALA A N 1
ATOM 1909 C CA . ALA A 1 249 ? 15.655 6.867 -15.230 1.00 80.56 249 ALA A CA 1
ATOM 1910 C C . ALA A 1 249 ? 14.559 6.617 -16.285 1.00 80.56 249 ALA A C 1
ATOM 1912 O O . ALA A 1 249 ? 14.818 5.993 -17.310 1.00 80.56 249 ALA A O 1
ATOM 1913 N N . LEU A 1 250 ? 13.343 7.119 -16.050 1.00 79.94 250 LEU A N 1
ATOM 1914 C CA . LEU A 1 250 ? 12.208 7.044 -16.974 1.00 79.94 250 LEU A CA 1
ATOM 1915 C C . LEU A 1 250 ? 12.068 8.283 -17.880 1.00 79.94 250 LEU A C 1
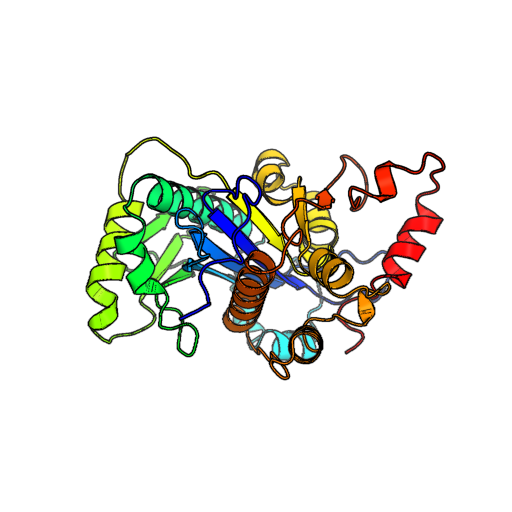ATOM 1917 O O . LEU A 1 250 ? 11.124 8.351 -18.664 1.00 79.94 250 LEU A O 1
ATOM 1921 N N . GLY A 1 251 ? 12.958 9.277 -17.770 1.00 75.81 251 GLY A N 1
ATOM 1922 C CA . GLY A 1 251 ? 12.868 10.531 -18.529 1.00 75.81 251 GLY A CA 1
ATOM 1923 C C . GLY A 1 251 ? 11.706 11.443 -18.108 1.00 75.81 251 GLY A C 1
ATOM 1924 O O . GLY A 1 251 ? 11.316 12.329 -18.862 1.00 75.81 251 GLY A O 1
ATOM 1925 N N . LEU A 1 252 ? 11.143 11.237 -16.912 1.00 70.88 252 LEU A N 1
ATOM 1926 C CA . LEU A 1 252 ? 9.990 11.976 -16.374 1.00 70.88 252 LEU A CA 1
ATOM 1927 C C . LEU A 1 252 ? 10.388 13.082 -15.381 1.00 70.88 252 LEU A C 1
ATOM 1929 O O . LEU A 1 252 ? 9.522 13.742 -14.807 1.00 70.88 252 LEU A O 1
ATOM 1933 N N . GLY A 1 253 ? 11.691 13.274 -15.160 1.00 68.56 253 GLY A N 1
ATOM 1934 C CA . GLY A 1 253 ? 12.222 14.150 -14.116 1.00 68.56 253 GLY A CA 1
ATOM 1935 C C . GLY A 1 253 ? 12.023 13.578 -12.710 1.00 68.56 253 GLY A C 1
ATOM 1936 O O . GLY A 1 253 ? 11.519 12.470 -12.523 1.00 68.56 253 GLY A O 1
ATOM 1937 N N . ALA A 1 254 ? 12.439 14.324 -11.686 1.00 61.94 254 ALA A N 1
ATOM 1938 C CA . ALA A 1 254 ? 12.362 13.849 -10.310 1.00 61.94 254 ALA A CA 1
ATOM 1939 C C . ALA A 1 254 ? 10.898 13.671 -9.861 1.00 61.94 254 ALA A C 1
ATOM 1941 O O . ALA A 1 254 ? 10.171 14.642 -9.641 1.00 61.94 254 ALA A O 1
ATOM 1942 N N . LEU A 1 255 ? 10.485 12.421 -9.630 1.00 58.91 255 LEU A N 1
ATOM 1943 C CA . LEU A 1 255 ? 9.182 12.063 -9.063 1.00 58.91 255 LEU A CA 1
ATOM 1944 C C . LEU A 1 255 ? 9.149 12.355 -7.548 1.00 58.91 255 LEU A C 1
ATOM 1946 O O . LEU A 1 255 ? 9.071 11.454 -6.704 1.00 58.91 255 LEU A O 1
ATOM 1950 N N . ARG A 1 256 ? 9.264 13.633 -7.169 1.00 57.25 256 ARG A N 1
ATOM 1951 C CA . ARG A 1 256 ? 9.275 14.056 -5.763 1.00 57.25 256 ARG A CA 1
ATOM 1952 C C . ARG A 1 256 ? 7.866 14.015 -5.184 1.00 57.25 256 ARG A C 1
ATOM 1954 O O . ARG A 1 256 ? 6.985 14.769 -5.576 1.00 57.25 256 ARG A O 1
ATOM 1961 N N . ALA A 1 257 ? 7.686 13.181 -4.168 1.00 60.91 257 ALA A N 1
ATOM 1962 C CA . ALA A 1 257 ? 6.447 13.079 -3.414 1.00 60.91 257 ALA A CA 1
ATOM 1963 C C . ALA A 1 257 ? 6.729 13.217 -1.914 1.00 60.91 257 ALA A C 1
ATOM 1965 O O . ALA A 1 257 ? 7.365 12.349 -1.315 1.00 60.91 257 ALA A O 1
ATOM 1966 N N . ARG A 1 258 ? 6.247 14.307 -1.306 1.00 57.94 258 ARG A N 1
ATOM 1967 C CA . ARG A 1 258 ? 6.250 14.502 0.152 1.00 57.94 258 ARG A CA 1
ATOM 1968 C C . ARG A 1 258 ? 4.868 14.176 0.718 1.00 57.94 258 ARG A C 1
ATOM 1970 O O . ARG A 1 258 ? 3.860 14.536 0.119 1.00 57.94 258 ARG A O 1
ATOM 1977 N N . GLY A 1 259 ? 4.840 13.494 1.857 1.00 62.75 259 GLY A N 1
ATOM 1978 C CA . GLY A 1 259 ? 3.611 13.049 2.511 1.00 62.75 259 GLY A CA 1
ATOM 1979 C C . GLY A 1 259 ? 3.099 11.666 2.065 1.00 62.75 259 GLY A C 1
ATOM 1980 O O . GLY A 1 259 ? 3.430 11.182 0.976 1.00 62.75 259 GLY A O 1
ATOM 1981 N N . PRO A 1 260 ? 2.295 11.010 2.918 1.00 63.19 260 PRO A N 1
ATOM 1982 C CA . PRO A 1 260 ? 1.855 9.620 2.773 1.00 63.19 260 PRO A CA 1
ATOM 1983 C C . PRO A 1 260 ? 1.183 9.306 1.441 1.00 63.19 260 PRO A C 1
ATOM 1985 O O . PRO A 1 260 ? 1.525 8.332 0.766 1.00 63.19 260 PRO A O 1
ATOM 1988 N N . THR A 1 261 ? 0.213 10.138 1.078 1.00 68.31 261 THR A N 1
ATOM 1989 C CA . THR A 1 261 ? -0.660 9.920 -0.070 1.00 68.31 261 THR A CA 1
ATOM 1990 C C . THR A 1 261 ? 0.088 10.150 -1.378 1.00 68.31 261 THR A C 1
ATOM 1992 O O . THR A 1 261 ? 0.006 9.334 -2.292 1.00 68.31 261 THR A O 1
ATOM 1995 N N . ARG A 1 262 ? 0.951 11.173 -1.428 1.00 76.19 262 ARG A N 1
ATOM 1996 C CA . ARG A 1 262 ? 1.789 11.435 -2.605 1.00 76.19 262 ARG A CA 1
ATOM 1997 C C . ARG A 1 262 ? 2.792 10.310 -2.854 1.00 76.19 262 ARG A C 1
ATOM 1999 O O . ARG A 1 262 ? 3.046 9.958 -4.002 1.00 76.19 262 ARG A O 1
ATOM 2006 N N . ARG A 1 263 ? 3.365 9.714 -1.797 1.00 79.81 263 ARG A N 1
ATOM 2007 C CA . ARG A 1 263 ? 4.319 8.595 -1.945 1.00 79.81 263 ARG A CA 1
ATOM 2008 C C . ARG A 1 263 ? 3.662 7.366 -2.576 1.00 79.81 263 ARG A C 1
ATOM 2010 O O . ARG A 1 263 ? 4.292 6.719 -3.410 1.00 79.81 263 ARG A O 1
ATOM 2017 N N . VAL A 1 264 ? 2.414 7.056 -2.216 1.00 86.31 264 VAL A N 1
ATOM 2018 C CA . VAL A 1 264 ? 1.695 5.927 -2.826 1.00 86.31 264 VAL A CA 1
ATOM 2019 C C . VAL A 1 264 ? 1.136 6.264 -4.211 1.00 86.31 264 VAL A C 1
ATOM 2021 O O . VAL A 1 264 ? 1.173 5.408 -5.087 1.00 86.31 264 VAL A O 1
ATOM 2024 N N . GLN A 1 265 ? 0.728 7.513 -4.464 1.00 81.69 265 GLN A N 1
ATOM 2025 C CA . GLN A 1 265 ? 0.385 7.988 -5.813 1.00 81.69 265 GLN A CA 1
ATOM 2026 C C . GLN A 1 265 ? 1.574 7.862 -6.771 1.00 81.69 265 GLN A C 1
ATOM 2028 O O . GLN A 1 265 ? 1.417 7.381 -7.890 1.00 81.69 265 GLN A O 1
ATOM 2033 N N . ARG A 1 266 ? 2.787 8.203 -6.315 1.00 85.50 266 ARG A N 1
ATOM 2034 C CA . ARG A 1 266 ? 4.016 7.980 -7.085 1.00 85.50 266 ARG A CA 1
ATOM 2035 C C . ARG A 1 266 ? 4.201 6.504 -7.442 1.00 85.50 266 ARG A C 1
ATOM 2037 O O . ARG A 1 266 ? 4.514 6.189 -8.584 1.00 85.50 266 ARG A O 1
ATOM 2044 N N . LEU A 1 267 ? 4.016 5.601 -6.476 1.00 88.25 267 LEU A N 1
ATOM 2045 C CA . LEU A 1 267 ? 4.123 4.159 -6.717 1.00 88.25 267 LEU A CA 1
ATOM 2046 C C . LEU A 1 267 ? 3.049 3.666 -7.700 1.00 88.25 267 LEU A C 1
ATOM 2048 O O . LEU A 1 267 ? 3.369 2.913 -8.613 1.00 88.25 267 LEU A O 1
ATOM 2052 N N . ALA A 1 268 ? 1.806 4.128 -7.558 1.00 88.56 268 ALA A N 1
ATOM 2053 C CA . ALA A 1 268 ? 0.734 3.847 -8.509 1.00 88.56 268 ALA A CA 1
ATOM 2054 C C . ALA A 1 268 ? 1.096 4.314 -9.926 1.00 88.56 268 ALA A C 1
ATOM 2056 O O . ALA A 1 268 ? 0.915 3.566 -10.886 1.00 88.56 268 ALA A O 1
ATOM 2057 N N . ARG A 1 269 ? 1.682 5.510 -10.055 1.00 84.88 269 ARG A N 1
ATOM 2058 C CA . ARG A 1 269 ? 2.157 6.036 -11.337 1.00 84.88 269 ARG A CA 1
ATOM 2059 C C . ARG A 1 269 ? 3.279 5.187 -11.931 1.00 84.88 269 ARG A C 1
ATOM 2061 O O . ARG A 1 269 ? 3.237 4.883 -13.118 1.00 84.88 269 ARG A O 1
ATOM 2068 N N . LEU A 1 270 ? 4.245 4.764 -11.114 1.00 86.69 270 LEU A N 1
ATOM 2069 C CA . LEU A 1 270 ? 5.296 3.842 -11.548 1.00 86.69 270 LEU A CA 1
ATOM 2070 C C . LEU A 1 270 ? 4.699 2.524 -12.059 1.00 86.69 270 LEU A C 1
ATOM 2072 O O . LEU A 1 270 ? 5.088 2.056 -13.122 1.00 86.69 270 LEU A O 1
ATOM 2076 N N . VAL A 1 271 ? 3.728 1.952 -11.343 1.00 90.62 271 VAL A N 1
ATOM 2077 C CA . VAL A 1 271 ? 3.031 0.730 -11.768 1.00 90.62 271 VAL A CA 1
ATOM 2078 C C . VAL A 1 271 ? 2.336 0.920 -13.116 1.00 90.62 271 VAL A C 1
ATOM 2080 O O . VAL A 1 271 ? 2.505 0.083 -13.998 1.00 90.62 271 VAL A O 1
ATOM 2083 N N . GLN A 1 272 ? 1.610 2.024 -13.315 1.00 87.25 272 GLN A N 1
ATOM 2084 C CA . GLN A 1 272 ? 0.985 2.338 -14.607 1.00 87.25 272 GLN A CA 1
ATOM 2085 C C . GLN A 1 272 ? 2.008 2.358 -15.752 1.00 87.25 272 GLN A C 1
ATOM 2087 O O . GLN A 1 272 ? 1.735 1.823 -16.825 1.00 87.25 272 GLN A O 1
ATOM 2092 N N . ILE A 1 273 ? 3.187 2.943 -15.517 1.00 85.69 273 ILE A N 1
ATOM 2093 C CA . ILE A 1 273 ? 4.276 2.996 -16.500 1.00 85.69 273 ILE A CA 1
ATOM 2094 C C . ILE A 1 273 ? 4.845 1.597 -16.753 1.00 85.69 273 ILE A C 1
ATOM 2096 O O . ILE A 1 273 ? 4.981 1.189 -17.901 1.00 85.69 273 ILE A O 1
ATOM 2100 N N . LEU A 1 274 ? 5.135 0.823 -15.707 1.00 87.44 274 LEU A N 1
ATOM 2101 C CA . LEU A 1 274 ? 5.669 -0.530 -15.866 1.00 87.44 274 LEU A CA 1
ATOM 2102 C C . LEU A 1 274 ? 4.711 -1.429 -16.656 1.00 87.44 274 LEU A C 1
ATOM 2104 O O . LEU A 1 274 ? 5.158 -2.187 -17.504 1.00 87.44 274 LEU A O 1
ATOM 2108 N N . LEU A 1 275 ? 3.397 -1.307 -16.466 1.00 87.81 275 LEU A N 1
ATOM 2109 C CA . LEU A 1 275 ? 2.418 -2.107 -17.214 1.00 87.81 275 LEU A CA 1
ATOM 2110 C C . LEU A 1 275 ? 2.432 -1.851 -18.731 1.00 87.81 275 LEU A C 1
ATOM 2112 O O . LEU A 1 275 ? 2.043 -2.730 -19.508 1.00 87.81 275 LEU A O 1
ATOM 2116 N N . VAL A 1 276 ? 2.901 -0.679 -19.180 1.00 84.56 276 VAL A N 1
ATOM 2117 C CA . VAL A 1 276 ? 3.071 -0.407 -20.615 1.00 84.56 276 VAL A CA 1
ATOM 2118 C C . VAL A 1 276 ? 4.410 -0.906 -21.164 1.00 84.56 276 VAL A C 1
ATOM 2120 O O . VAL A 1 276 ? 4.542 -1.038 -22.386 1.00 84.56 276 VAL A O 1
ATOM 2123 N N . LEU A 1 277 ? 5.356 -1.300 -20.310 1.00 82.75 277 LEU A N 1
ATOM 2124 C CA . LEU A 1 277 ? 6.635 -1.871 -20.722 1.00 82.75 277 LEU A CA 1
ATOM 2125 C C . LEU A 1 277 ? 6.526 -3.401 -20.916 1.00 82.75 277 LEU A C 1
ATOM 2127 O O . LEU A 1 277 ? 5.948 -4.094 -20.074 1.00 82.75 277 LEU A O 1
ATOM 2131 N N . PRO A 1 278 ? 7.035 -3.965 -22.031 1.00 80.81 278 PRO A N 1
ATOM 2132 C CA . PRO A 1 278 ? 7.003 -5.410 -22.252 1.00 80.81 278 PRO A CA 1
ATOM 2133 C C . PRO A 1 278 ? 7.747 -6.169 -21.142 1.00 80.81 278 PRO A C 1
ATOM 2135 O O . PRO A 1 278 ? 8.873 -5.819 -20.813 1.00 80.81 278 PRO A O 1
ATOM 2138 N N . GLY A 1 279 ? 7.133 -7.217 -20.584 1.00 79.38 279 GLY A N 1
ATOM 2139 C CA . GLY A 1 279 ? 7.781 -8.115 -19.615 1.00 79.38 279 GLY A CA 1
ATOM 2140 C C . GLY A 1 279 ? 7.967 -7.559 -18.197 1.00 79.38 279 GLY A C 1
ATOM 2141 O O . GLY A 1 279 ? 8.411 -8.293 -17.324 1.00 79.38 279 GLY A O 1
ATOM 2142 N N . ALA A 1 280 ? 7.594 -6.305 -17.933 1.00 84.50 280 ALA A N 1
ATOM 2143 C CA . ALA A 1 280 ? 7.833 -5.682 -16.631 1.00 84.50 280 ALA A CA 1
ATOM 2144 C C . ALA A 1 280 ? 6.923 -6.219 -15.509 1.00 84.50 280 ALA A C 1
ATOM 2146 O O . ALA A 1 280 ? 7.304 -6.194 -14.339 1.00 84.50 280 ALA A O 1
ATOM 2147 N N . TYR A 1 281 ? 5.716 -6.692 -15.828 1.00 86.31 281 TYR A N 1
ATOM 2148 C CA . TYR A 1 281 ? 4.816 -7.267 -14.828 1.00 86.31 281 TYR A CA 1
ATOM 2149 C C . TYR A 1 281 ? 5.211 -8.704 -14.470 1.00 86.31 281 TYR A C 1
ATOM 2151 O O . TYR A 1 281 ? 5.280 -9.571 -15.340 1.00 86.31 281 TYR A O 1
ATOM 2159 N N . GLY A 1 282 ? 5.372 -8.964 -13.171 1.00 83.12 282 GLY A N 1
ATOM 2160 C CA . GLY A 1 282 ? 5.530 -10.312 -12.639 1.00 83.12 282 GLY A CA 1
ATOM 2161 C C . GLY A 1 282 ? 5.692 -10.322 -11.122 1.00 83.12 282 GLY A C 1
ATOM 2162 O O . GLY A 1 282 ? 6.359 -9.462 -10.549 1.00 83.12 282 GLY A O 1
ATOM 2163 N N . ILE A 1 283 ? 5.094 -11.317 -10.464 1.00 82.31 283 ILE A N 1
ATOM 2164 C CA . ILE A 1 283 ? 5.386 -11.612 -9.056 1.00 82.31 283 ILE A CA 1
ATOM 2165 C C . ILE A 1 283 ? 6.818 -12.145 -8.984 1.00 82.31 283 ILE A C 1
ATOM 2167 O O . ILE A 1 283 ? 7.102 -13.238 -9.480 1.00 82.31 283 ILE A O 1
ATOM 2171 N N . ASN A 1 284 ? 7.707 -11.371 -8.370 1.00 79.62 284 ASN A N 1
ATOM 2172 C CA . ASN A 1 284 ? 9.146 -11.632 -8.336 1.00 79.62 284 ASN A CA 1
ATOM 2173 C C . ASN A 1 284 ? 9.713 -11.746 -6.911 1.00 79.62 284 ASN A C 1
ATOM 2175 O O . ASN A 1 284 ? 10.798 -12.300 -6.754 1.00 79.62 284 ASN A O 1
ATOM 2179 N N . ASP A 1 285 ? 8.959 -11.353 -5.880 1.00 76.75 285 ASP A N 1
ATOM 2180 C CA . ASP A 1 285 ? 9.348 -11.522 -4.479 1.00 76.75 285 ASP A CA 1
ATOM 2181 C C . ASP A 1 285 ? 8.284 -12.277 -3.671 1.00 76.75 285 ASP A C 1
ATOM 2183 O O . ASP A 1 285 ? 7.086 -12.220 -3.969 1.00 76.75 285 ASP A O 1
ATOM 2187 N N . SER A 1 286 ? 8.739 -12.983 -2.633 1.00 71.88 286 SER A N 1
ATOM 2188 C CA . SER A 1 286 ? 7.886 -13.756 -1.735 1.00 71.88 286 SER A CA 1
ATOM 2189 C C . SER A 1 286 ? 8.394 -13.771 -0.290 1.00 71.88 286 SER A C 1
ATOM 2191 O O . SER A 1 286 ? 9.577 -13.573 -0.012 1.00 71.88 286 SER A O 1
ATOM 2193 N N . LEU A 1 287 ? 7.495 -14.021 0.659 1.00 68.19 287 LEU A N 1
ATOM 2194 C CA . LEU A 1 287 ? 7.856 -14.285 2.048 1.00 68.19 287 LEU A CA 1
ATOM 2195 C C . LEU A 1 287 ? 7.828 -15.793 2.297 1.00 68.19 287 LEU A C 1
ATOM 2197 O O . LEU A 1 287 ? 6.786 -16.432 2.132 1.00 68.19 287 LEU A O 1
ATOM 2201 N N . VAL A 1 288 ? 8.955 -16.351 2.731 1.00 57.88 288 VAL A N 1
ATOM 2202 C CA . VAL A 1 288 ? 9.079 -17.780 3.039 1.00 57.88 288 VAL A CA 1
ATOM 2203 C C . VAL A 1 288 ? 8.842 -18.005 4.538 1.00 57.88 288 VAL A C 1
ATOM 2205 O O . VAL A 1 288 ? 9.178 -17.144 5.350 1.00 57.88 288 VAL A O 1
ATOM 2208 N N . PRO A 1 289 ? 8.178 -19.105 4.944 1.00 47.47 289 PRO A N 1
ATOM 2209 C CA . PRO A 1 289 ? 7.936 -19.380 6.356 1.00 47.47 289 PRO A CA 1
ATOM 2210 C C . PRO A 1 289 ? 9.235 -19.452 7.169 1.00 47.47 289 PRO A C 1
ATOM 2212 O O . PRO A 1 289 ? 10.233 -19.982 6.697 1.00 47.47 289 PRO A O 1
ATOM 2215 N N . ASN A 1 290 ? 9.172 -18.981 8.416 1.00 47.69 290 ASN A N 1
ATOM 2216 C CA . ASN A 1 290 ? 10.233 -19.002 9.432 1.00 47.69 290 ASN A CA 1
ATOM 2217 C C . ASN A 1 290 ? 11.461 -18.110 9.201 1.00 47.69 290 ASN A C 1
ATOM 2219 O O . ASN A 1 290 ? 12.159 -17.863 10.180 1.00 47.69 290 ASN A O 1
ATOM 2223 N N . GLU A 1 291 ? 11.700 -17.557 8.009 1.00 44.47 291 GLU A N 1
ATOM 2224 C CA . GLU A 1 291 ? 12.897 -16.750 7.745 1.00 44.47 291 GLU A CA 1
ATOM 2225 C C . GLU A 1 291 ? 12.658 -15.591 6.765 1.00 44.47 291 GLU A C 1
ATOM 2227 O O . GLU A 1 291 ? 11.703 -15.545 5.994 1.00 44.47 291 GLU A O 1
ATOM 2232 N N . THR A 1 292 ? 13.529 -14.595 6.896 1.00 50.06 292 THR A N 1
ATOM 2233 C CA . THR A 1 292 ? 13.625 -13.327 6.167 1.00 50.06 292 THR A CA 1
ATOM 2234 C C . THR A 1 292 ? 13.338 -13.443 4.658 1.00 50.06 292 THR A C 1
ATOM 2236 O O . THR A 1 292 ? 13.677 -14.433 4.028 1.00 50.06 292 THR A O 1
ATOM 2239 N N . VAL A 1 293 ? 12.725 -12.394 4.091 1.00 44.34 293 VAL A N 1
ATOM 2240 C CA . VAL A 1 293 ? 12.429 -12.152 2.656 1.00 44.34 293 VAL A CA 1
ATOM 2241 C C . VAL A 1 293 ? 13.240 -12.985 1.669 1.00 44.34 293 VAL A C 1
ATOM 2243 O O . VAL A 1 293 ? 14.452 -12.809 1.583 1.00 44.34 293 VAL A O 1
ATOM 2246 N N . LEU A 1 294 ? 12.563 -13.765 0.824 1.00 44.56 294 LEU A N 1
ATOM 2247 C CA . LEU A 1 294 ? 13.200 -14.402 -0.322 1.00 44.56 294 LEU A CA 1
ATOM 2248 C C . LEU A 1 294 ? 12.621 -13.832 -1.617 1.00 44.56 294 LEU A C 1
ATOM 2250 O O . LEU A 1 294 ? 11.461 -14.052 -1.976 1.00 44.56 294 LEU A O 1
ATOM 2254 N N . SER A 1 295 ? 13.463 -13.111 -2.360 1.00 45.38 295 SER A N 1
ATOM 2255 C CA . SER A 1 295 ? 13.201 -12.912 -3.783 1.00 45.38 295 SER A CA 1
ATOM 2256 C C . SER A 1 295 ? 13.132 -14.286 -4.449 1.00 45.38 295 SER A C 1
ATOM 2258 O O . SER A 1 295 ? 13.982 -15.141 -4.182 1.00 45.38 295 SER A O 1
ATOM 2260 N N . ARG A 1 296 ? 12.149 -14.526 -5.326 1.00 39.50 296 ARG A N 1
ATOM 2261 C CA . ARG A 1 296 ? 11.956 -15.843 -5.967 1.00 39.50 296 ARG A CA 1
ATOM 2262 C C . ARG A 1 296 ? 13.177 -16.308 -6.774 1.00 39.50 296 ARG A C 1
ATOM 2264 O O . ARG A 1 296 ? 13.269 -17.484 -7.107 1.00 39.50 296 ARG A O 1
ATOM 2271 N N . ARG A 1 297 ? 14.129 -15.414 -7.064 1.00 43.50 297 ARG A N 1
ATOM 2272 C CA . ARG A 1 297 ? 15.390 -15.728 -7.751 1.00 43.50 297 ARG A CA 1
ATOM 2273 C C . ARG A 1 297 ? 16.507 -16.276 -6.849 1.00 43.50 297 ARG A C 1
ATOM 2275 O O . ARG A 1 297 ? 17.370 -16.965 -7.378 1.00 43.50 297 ARG A O 1
ATOM 2282 N N . HIS A 1 298 ? 16.470 -16.084 -5.526 1.00 36.69 298 HIS A N 1
ATOM 2283 C CA . HIS A 1 298 ? 17.424 -16.739 -4.605 1.00 36.69 298 HIS A CA 1
ATOM 2284 C C . HIS A 1 298 ? 17.031 -18.188 -4.271 1.00 36.69 298 HIS A C 1
ATOM 2286 O O . HIS A 1 298 ? 17.876 -18.997 -3.915 1.00 36.69 298 HIS A O 1
ATOM 2292 N N . ILE A 1 299 ? 15.771 -18.570 -4.511 1.00 36.88 299 ILE A N 1
ATOM 2293 C CA . ILE A 1 299 ? 15.282 -19.955 -4.361 1.00 36.88 299 ILE A CA 1
ATOM 2294 C C . ILE A 1 299 ? 15.941 -20.912 -5.387 1.00 36.88 299 ILE A C 1
ATOM 2296 O O . ILE A 1 299 ? 15.892 -22.129 -5.229 1.00 36.88 299 ILE A O 1
ATOM 2300 N N . ALA A 1 300 ? 16.600 -20.383 -6.427 1.00 29.62 300 ALA A N 1
ATOM 2301 C CA . ALA A 1 300 ? 17.258 -21.167 -7.473 1.00 29.62 300 ALA A CA 1
ATOM 2302 C C . ALA A 1 300 ? 18.734 -21.544 -7.186 1.00 29.62 300 ALA A C 1
ATOM 2304 O O . ALA A 1 300 ? 19.322 -22.259 -7.998 1.00 29.62 300 ALA A O 1
ATOM 2305 N N . TYR A 1 301 ? 19.334 -21.122 -6.061 1.00 29.62 301 TYR A N 1
ATOM 2306 C CA . TYR A 1 301 ? 20.725 -21.449 -5.696 1.00 29.62 301 TYR A CA 1
ATOM 2307 C C . TYR A 1 301 ? 20.790 -22.267 -4.381 1.00 29.62 301 TYR A C 1
ATOM 2309 O O . TYR A 1 301 ? 20.457 -21.751 -3.321 1.00 29.62 301 TYR A O 1
ATOM 2317 N N . PRO A 1 302 ? 21.208 -23.553 -4.401 1.00 25.89 302 PRO A N 1
ATOM 2318 C CA . PRO A 1 302 ? 20.997 -24.496 -3.291 1.00 25.89 302 PRO A CA 1
ATOM 2319 C C . PRO A 1 302 ? 22.125 -24.535 -2.236 1.00 25.89 302 PRO A C 1
ATOM 2321 O O . PRO A 1 302 ? 22.370 -25.585 -1.643 1.00 25.89 302 PRO A O 1
ATOM 2324 N N . ARG A 1 303 ? 22.859 -23.442 -1.996 1.00 29.75 303 ARG A N 1
ATOM 2325 C CA . ARG A 1 303 ? 23.916 -23.403 -0.964 1.00 29.75 303 ARG A CA 1
ATOM 2326 C C . ARG A 1 303 ? 23.665 -22.228 -0.036 1.00 29.75 303 ARG A C 1
ATOM 2328 O O . ARG A 1 303 ? 23.965 -21.102 -0.395 1.00 29.75 303 ARG A O 1
ATOM 2335 N N . TRP A 1 304 ? 23.072 -22.512 1.116 1.00 39.78 304 TRP A N 1
ATOM 2336 C CA . TRP A 1 304 ? 22.510 -21.497 1.994 1.00 39.78 304 TRP A CA 1
ATOM 2337 C C . TRP A 1 304 ? 23.310 -21.361 3.295 1.00 39.78 304 TRP A C 1
ATOM 2339 O O . TRP A 1 304 ? 23.445 -22.336 4.037 1.00 39.78 304 TRP A O 1
ATOM 2349 N N . ASP A 1 305 ? 23.796 -20.142 3.555 1.00 35.34 305 ASP A N 1
ATOM 2350 C CA . ASP A 1 305 ? 24.148 -19.628 4.883 1.00 35.34 305 ASP A CA 1
ATOM 2351 C C . ASP A 1 305 ? 23.380 -18.299 5.101 1.00 35.34 305 ASP A C 1
ATOM 2353 O O . ASP A 1 305 ? 23.608 -17.330 4.368 1.00 35.34 305 ASP A O 1
ATOM 2357 N N . PRO A 1 306 ? 22.446 -18.221 6.070 1.00 37.69 306 PRO A N 1
ATOM 2358 C CA . PRO A 1 306 ? 21.610 -17.041 6.311 1.00 37.69 306 PRO A CA 1
ATOM 2359 C C . PRO A 1 306 ? 22.380 -15.760 6.655 1.00 37.69 306 PRO A C 1
ATOM 2361 O O . PRO A 1 306 ? 21.827 -14.665 6.507 1.00 37.69 306 PRO A O 1
ATOM 2364 N N . ALA A 1 307 ? 23.617 -15.865 7.150 1.00 38.81 307 ALA A N 1
ATOM 2365 C CA . ALA A 1 307 ? 24.410 -14.702 7.540 1.00 38.81 307 ALA A CA 1
ATOM 2366 C C . ALA A 1 307 ? 24.971 -13.941 6.325 1.00 38.81 307 ALA A C 1
ATOM 2368 O O . ALA A 1 307 ? 24.938 -12.706 6.308 1.00 38.81 307 ALA A O 1
ATOM 2369 N N . ASP A 1 308 ? 25.413 -14.663 5.294 1.00 36.47 308 ASP A N 1
ATOM 2370 C CA . ASP A 1 308 ? 26.058 -14.090 4.107 1.00 36.47 308 ASP A CA 1
ATOM 2371 C C . ASP A 1 308 ? 25.046 -13.407 3.168 1.00 36.47 308 ASP A C 1
ATOM 2373 O O . ASP A 1 308 ? 25.310 -12.335 2.620 1.00 36.47 308 ASP A O 1
ATOM 2377 N N . GLU A 1 309 ? 23.831 -13.946 3.044 1.00 41.94 309 GLU A N 1
ATOM 2378 C CA . GLU A 1 309 ? 22.807 -13.386 2.148 1.00 41.94 309 GLU A CA 1
ATOM 2379 C C . GLU A 1 309 ? 22.015 -12.221 2.764 1.00 41.94 309 GLU A C 1
ATOM 2381 O O . GLU A 1 309 ? 21.597 -11.305 2.052 1.00 41.94 309 GLU A O 1
ATOM 2386 N N . ALA A 1 310 ? 21.843 -12.176 4.092 1.00 40.75 310 ALA A N 1
ATOM 2387 C CA . ALA A 1 310 ? 21.334 -10.976 4.764 1.00 40.75 310 ALA A CA 1
ATOM 2388 C C . ALA A 1 310 ? 22.298 -9.790 4.577 1.00 40.75 310 ALA A C 1
ATOM 2390 O O . ALA A 1 310 ? 21.859 -8.640 4.453 1.00 40.75 310 ALA A O 1
ATOM 2391 N N . TRP A 1 311 ? 23.601 -10.081 4.511 1.00 41.00 311 TRP A N 1
ATOM 2392 C CA . TRP A 1 311 ? 24.639 -9.120 4.170 1.00 41.00 311 TRP A CA 1
ATOM 2393 C C . TRP A 1 311 ? 24.584 -8.728 2.687 1.00 41.00 311 TRP A C 1
ATOM 2395 O O . TRP A 1 311 ? 24.626 -7.535 2.391 1.00 41.00 311 TRP A O 1
ATOM 2405 N N . GLU A 1 312 ? 24.373 -9.664 1.752 1.00 41.06 312 GLU A N 1
ATOM 2406 C CA . GLU A 1 312 ? 24.153 -9.331 0.334 1.00 41.06 312 GLU A CA 1
ATOM 2407 C C . GLU A 1 312 ? 22.874 -8.524 0.090 1.00 41.06 312 GLU A C 1
ATOM 2409 O O . GLU A 1 312 ? 22.921 -7.550 -0.653 1.00 41.06 312 GLU A O 1
ATOM 2414 N N . LEU A 1 313 ? 21.749 -8.833 0.739 1.00 41.09 313 LEU A N 1
ATOM 2415 C CA . LEU A 1 313 ? 20.527 -8.026 0.651 1.00 41.09 313 LEU A CA 1
ATOM 2416 C C . LEU A 1 313 ? 20.710 -6.639 1.277 1.00 41.09 313 LEU A C 1
ATOM 2418 O O . LEU A 1 313 ? 20.176 -5.668 0.748 1.00 41.09 313 LEU A O 1
ATOM 2422 N N . ALA A 1 314 ? 21.481 -6.509 2.360 1.00 44.44 314 ALA A N 1
ATOM 2423 C CA . ALA A 1 314 ? 21.864 -5.209 2.913 1.00 44.44 314 ALA A CA 1
ATOM 2424 C C . ALA A 1 314 ? 22.838 -4.446 1.991 1.00 44.44 314 ALA A C 1
ATOM 2426 O O . ALA A 1 314 ? 22.777 -3.218 1.919 1.00 44.44 314 ALA A O 1
ATOM 2427 N N . ARG A 1 315 ? 23.696 -5.161 1.248 1.00 44.97 315 ARG A N 1
ATOM 2428 C CA . ARG A 1 315 ? 24.622 -4.609 0.248 1.00 44.97 315 ARG A CA 1
ATOM 2429 C C . ARG A 1 315 ? 23.915 -4.201 -1.040 1.00 44.97 315 ARG A C 1
ATOM 2431 O O . ARG A 1 315 ? 24.294 -3.190 -1.612 1.00 44.97 315 ARG A O 1
ATOM 2438 N N . LEU A 1 316 ? 22.906 -4.955 -1.480 1.00 38.78 316 LEU A N 1
ATOM 2439 C CA . LEU A 1 316 ? 22.075 -4.746 -2.679 1.00 38.78 316 LEU A CA 1
ATOM 2440 C C . LEU A 1 316 ? 20.841 -3.882 -2.404 1.00 38.78 316 LEU A C 1
ATOM 2442 O O . LEU A 1 316 ? 20.237 -3.351 -3.333 1.00 38.78 316 LEU A O 1
ATOM 2446 N N . PHE A 1 317 ? 20.528 -3.637 -1.128 1.00 39.50 317 PHE A N 1
ATOM 2447 C CA . PHE A 1 317 ? 19.592 -2.607 -0.689 1.00 39.50 317 PHE A CA 1
ATOM 2448 C C . PHE A 1 317 ? 19.968 -2.029 0.709 1.00 39.50 317 PHE A C 1
ATOM 2450 O O . PHE A 1 317 ? 19.432 -2.499 1.708 1.00 39.50 317 PHE A O 1
ATOM 2457 N N . PRO A 1 318 ? 20.820 -0.996 0.895 1.00 41.28 318 PRO A N 1
ATOM 2458 C CA . PRO A 1 318 ? 20.982 -0.397 2.203 1.00 41.28 318 PRO A CA 1
ATOM 2459 C C . PRO A 1 318 ? 19.670 0.286 2.579 1.00 41.28 318 PRO A C 1
ATOM 2461 O O . PRO A 1 318 ? 18.861 0.682 1.728 1.00 41.28 318 PRO A O 1
ATOM 2464 N N . SER A 1 319 ? 19.457 0.397 3.885 1.00 40.19 319 SER A N 1
ATOM 2465 C CA . SER A 1 319 ? 18.252 0.991 4.443 1.00 40.19 319 SER A CA 1
ATOM 2466 C C . SER A 1 319 ? 17.923 2.335 3.774 1.00 40.19 319 SER A C 1
ATOM 2468 O O . SER A 1 319 ? 18.806 3.126 3.436 1.00 40.19 319 SER A O 1
ATOM 2470 N N . ARG A 1 320 ? 16.623 2.609 3.625 1.00 37.28 320 ARG A N 1
ATOM 2471 C CA . ARG A 1 320 ? 16.055 3.866 3.104 1.00 37.28 320 ARG A CA 1
ATOM 2472 C C . ARG A 1 320 ? 16.493 5.140 3.856 1.00 37.28 320 ARG A C 1
ATOM 2474 O O . ARG A 1 320 ? 16.029 6.205 3.477 1.00 37.28 320 ARG A O 1
ATOM 2481 N N . PHE A 1 321 ? 17.319 5.029 4.897 1.00 34.66 321 PHE A N 1
ATOM 2482 C CA . PHE A 1 321 ? 17.681 6.101 5.829 1.00 34.66 321 PHE A CA 1
ATOM 2483 C C . PHE A 1 321 ? 19.124 6.596 5.679 1.00 34.66 321 PHE A C 1
ATOM 2485 O O . PHE A 1 321 ? 19.607 7.328 6.532 1.00 34.66 321 PHE A O 1
ATOM 2492 N N . ALA A 1 322 ? 19.816 6.208 4.605 1.00 29.41 322 ALA A N 1
ATOM 2493 C CA . ALA A 1 322 ? 21.079 6.838 4.217 1.00 29.41 322 ALA A CA 1
ATOM 2494 C C . ALA A 1 322 ? 20.880 8.114 3.365 1.00 29.41 322 ALA A C 1
ATOM 2496 O O . ALA A 1 322 ? 21.843 8.597 2.777 1.00 29.41 322 ALA A O 1
ATOM 2497 N N . ASP A 1 323 ? 19.645 8.623 3.271 1.00 29.75 323 ASP A N 1
ATOM 2498 C CA . ASP A 1 323 ? 19.305 9.961 2.770 1.00 29.75 323 ASP A CA 1
ATOM 2499 C C . ASP A 1 323 ? 18.354 10.659 3.749 1.00 29.75 323 ASP A C 1
ATOM 2501 O O . ASP A 1 323 ? 17.348 10.013 4.135 1.00 29.75 323 ASP A O 1
#

InterPro domains:
  IPR012337 Ribonuclease H-like superfamily [SSF53098] (32-103)
  IPR036397 Ribonuclease H superfamily [G3DSA:3.30.420.10] (15-272)

Sequence (323 aa):
MAAAALFGPRADLPDCIVCLHGMSTSRDSPSDTPAVLQLSAAVLDCRDRVAVPVAFWHTLIRPARGVEVTPHMLELLGVSRRELLSAPPLRVALASFHTVINRVTRAVATTRPASLRALTDALEGAPPHTFELSQSAASAGASFHVADSGSGWHTVLSPLTRDGEYEDTFCELQKALRGRKKGRASFVIAADGPWILGCDLAKQCIRHGIHYDLWKPYMSDWWNTRWSLCETLGIDDAHRLRARDQGEALGLGALRARGPTRRVQRLARLVQILLVLPGAYGINDSLVPNETVLSRRHIAYPRWDPADEAWELARLFPSRFAD

pLDDT: mean 71.16, std 18.11, range [25.89, 93.81]

Secondary structure (DSSP, 8-state):
---S----------SEEEEEEEEE---SSTT--PPEEEEEEEEEE-TTSS-EEEEEEEEE-PPPTT----HHHHHHHT--HHHHHHSPPHHHHHHHHHHHHHHHHHHHHHS-HHHHHTT-TTTTSS-SEEEEEES-----S-EEE-SSTTS--EEEEEE----GGGHHHHHHHHHHHH--------EEEEESSSIIIIIIIHHHHHHTT--HHHHGGGTSEEEEHHHHHHHHHT-S-GGGG-TTTHHHHTTS------SHHHHHHHHHHHHHHHHHSTT-----EEPPTTSS-EETTGGG-----HHHHHHHHHHHS--TT--

Organism: Cafeteria roenbergensis (NCBI:txid33653)

Radius of gyration: 19.5 Å; chains: 1; bounding box: 50×44×62 Å

Foldseek 3Di:
DPPPPLDDPADDDFQKEKEKDWDWDDDPDPPDQTWTQKIKIWIFGCPVVFTATQEIEIFTAAGDPPDDDDPVNCVLQVHDPVRSNVTHHPLLVLLLVLLVLQLQQQLSVVDDPVLRRLQGPALVHDRQKYWYKDLDPPDALDWDDRPPPPRSIITHIDGPDPDCSCVSSVVSSSVSSPDPDDDGTGYAYEYQDLPPQQGRVVSVCVVVVPDCVSCVVHRFWHQNLLVLLCVLLVNPASVCCDQQNVCVSVVNHGQDAGHNHSSSSSSSVSVSVLSSGHPSDDGQWGHDPPDTTDGPVVVPDPDDDPVVVVVVVCVSPPDPPVD